Protein AF-A0A2V7G8R6-F1 (afdb_monomer)

pLDDT: mean 90.97, std 8.3, range [46.31, 98.69]

Nearest PDB structures (foldseek):
  6w98-assembly1_A  TM=6.475E-01  e=2.350E-03  Mycobacteroides abscessus subsp. abscessus
  6wby-assembly1_A  TM=6.290E-01  e=3.979E-03  Mycobacteroides abscessus
  6wbx-assembly1_A  TM=6.478E-01  e=8.034E-03  Mycobacteroides abscessus
  5a2a-assembly1_A  TM=3.175E-01  e=7.290E-01  Anoxybacillus ayderensis

Mean predicted aligned error: 8.43 Å

Sequence (365 aa):
VAAVVLALLGLVGTFGAIATAYAHSNPQSAGAAAAAQAGIRWGAVGSALALAALAGAVLAFVQGRLTAPAFSFAIILIVGGDLWRAARGFWQWSRPEQEEYAADPIVAHLKGVPLPYRVLDPGVYRSATLMRHDIPQLLGYHGFELRAFDELMKYANHPQLWRLMAVRFFILPDTVTLPGYHRVLGPVHTSADRPGYLYEADSSPPYARIVPVLAKGTPEEVLGTLIDPRMDFDRLALIDTSERYNPLPVTSLPQPSRSKATVQAWEPGKMSVAVQPAAQAGSYLLVAENWYKDWRATVDGRPGQVLRGDQTLILVPLTEGASHVELVYDPRDYRLGLHITWAALLVLAIGLVAPPLARRWGRSG

Structure (mmCIF, N/CA/C/O backbone):
data_AF-A0A2V7G8R6-F1
#
_entry.id   AF-A0A2V7G8R6-F1
#
loop_
_atom_site.group_PDB
_atom_site.id
_atom_site.type_symbol
_atom_site.label_atom_id
_atom_site.label_alt_id
_atom_site.label_comp_id
_atom_site.label_asym_id
_atom_site.label_entity_id
_atom_site.label_seq_id
_atom_site.pdbx_PDB_ins_code
_atom_site.Cartn_x
_atom_site.Cartn_y
_atom_site.Cartn_z
_atom_site.occupancy
_atom_site.B_iso_or_equiv
_atom_site.auth_seq_id
_atom_site.auth_comp_id
_atom_site.auth_asym_id
_atom_site.auth_atom_id
_atom_site.pdbx_PDB_model_num
ATOM 1 N N . VAL A 1 1 ? 33.986 13.636 -38.951 1.00 77.94 1 VAL A N 1
ATOM 2 C CA . VAL A 1 1 ? 34.921 13.374 -37.827 1.00 77.94 1 VAL A CA 1
ATOM 3 C C . VAL A 1 1 ? 34.298 12.454 -36.783 1.00 77.94 1 VAL A C 1
ATOM 5 O O . VAL A 1 1 ? 34.755 11.327 -36.682 1.00 77.94 1 VAL A O 1
ATOM 8 N N . ALA A 1 2 ? 33.226 12.857 -36.089 1.00 81.31 2 ALA A N 1
ATOM 9 C CA . ALA A 1 2 ? 32.597 12.041 -35.037 1.00 81.31 2 ALA A CA 1
ATOM 10 C C . ALA A 1 2 ? 32.214 10.610 -35.477 1.00 81.31 2 ALA A C 1
ATOM 12 O O . ALA A 1 2 ? 32.512 9.661 -34.764 1.00 81.31 2 ALA A O 1
ATOM 13 N N . ALA A 1 3 ? 31.650 10.436 -36.680 1.00 85.62 3 ALA A N 1
ATOM 14 C CA . ALA A 1 3 ? 31.309 9.112 -37.217 1.00 85.62 3 ALA A CA 1
ATOM 15 C C . ALA A 1 3 ? 32.540 8.206 -37.387 1.00 85.62 3 ALA A C 1
ATOM 17 O O . ALA A 1 3 ? 32.524 7.043 -37.001 1.00 85.62 3 ALA A O 1
ATOM 18 N N . VAL A 1 4 ? 33.635 8.759 -37.915 1.00 84.25 4 VAL A N 1
ATOM 19 C CA . VAL A 1 4 ? 34.893 8.027 -38.128 1.00 84.25 4 VAL A CA 1
ATOM 20 C C . VAL A 1 4 ? 35.506 7.619 -36.791 1.00 84.25 4 VAL A C 1
ATOM 22 O O . VAL A 1 4 ? 35.895 6.470 -36.624 1.00 84.25 4 VAL A O 1
ATOM 25 N N . VAL A 1 5 ? 35.529 8.533 -35.817 1.00 86.81 5 VAL A N 1
ATOM 26 C CA . VAL A 1 5 ? 36.008 8.242 -34.459 1.00 86.81 5 VAL A CA 1
ATOM 27 C C . VAL A 1 5 ? 35.168 7.136 -33.816 1.00 86.81 5 VAL A C 1
ATOM 29 O O . VAL A 1 5 ? 35.727 6.179 -33.290 1.00 86.81 5 VAL A O 1
ATOM 32 N N . LEU A 1 6 ? 33.838 7.212 -33.914 1.00 85.88 6 LEU A N 1
ATOM 33 C CA . LEU A 1 6 ? 32.933 6.207 -33.352 1.00 85.88 6 LEU A CA 1
ATOM 34 C C . LEU A 1 6 ? 33.135 4.821 -33.988 1.00 85.88 6 LEU A C 1
ATOM 36 O O . LEU A 1 6 ? 33.196 3.824 -33.269 1.00 85.88 6 LEU A O 1
ATOM 40 N N . ALA A 1 7 ? 33.295 4.758 -35.314 1.00 85.56 7 ALA A N 1
ATOM 41 C CA . ALA A 1 7 ? 33.586 3.514 -36.024 1.00 85.56 7 ALA A CA 1
ATOM 42 C C . ALA A 1 7 ? 34.932 2.916 -35.594 1.00 85.56 7 ALA A C 1
ATOM 44 O O . ALA A 1 7 ? 35.004 1.722 -35.313 1.00 85.56 7 ALA A O 1
ATOM 45 N N . LEU A 1 8 ? 35.984 3.736 -35.499 1.00 86.44 8 LEU A N 1
ATOM 46 C CA . LEU A 1 8 ? 37.317 3.289 -35.089 1.00 86.44 8 LEU A CA 1
ATOM 47 C C . LEU A 1 8 ? 37.319 2.752 -33.654 1.00 86.44 8 LEU A C 1
ATOM 49 O O . LEU A 1 8 ? 37.818 1.655 -33.419 1.00 86.44 8 LEU A O 1
ATOM 53 N N . LEU A 1 9 ? 36.701 3.469 -32.711 1.00 86.69 9 LEU A N 1
ATOM 54 C CA . LEU A 1 9 ? 36.559 3.012 -31.322 1.00 86.69 9 LEU A CA 1
ATOM 55 C C . LEU A 1 9 ? 35.731 1.720 -31.223 1.00 86.69 9 LEU A C 1
ATOM 57 O O . LEU A 1 9 ? 36.039 0.837 -30.422 1.00 86.69 9 LEU A O 1
ATOM 61 N N . GLY A 1 10 ? 34.703 1.579 -32.064 1.00 85.44 10 GLY A N 1
ATOM 62 C CA . GLY A 1 10 ? 33.924 0.349 -32.189 1.00 85.44 10 GLY A CA 1
ATOM 63 C C . GLY A 1 10 ? 34.752 -0.836 -32.690 1.00 85.44 10 GLY A C 1
ATOM 64 O O . GLY A 1 10 ? 34.731 -1.899 -32.073 1.00 85.44 10 GLY A O 1
ATOM 65 N N . LEU A 1 11 ? 35.510 -0.647 -33.774 1.00 87.12 11 LEU A N 1
ATOM 66 C CA . LEU A 1 11 ? 36.323 -1.688 -34.415 1.00 87.12 11 LEU A CA 1
ATOM 67 C C . LEU A 1 11 ? 37.504 -2.138 -33.549 1.00 87.12 11 LEU A C 1
ATOM 69 O O . LEU A 1 11 ? 37.773 -3.333 -33.460 1.00 87.12 11 LEU A O 1
ATOM 73 N N . VAL A 1 12 ? 38.166 -1.198 -32.870 1.00 88.94 12 VAL A N 1
ATOM 74 C CA . VAL A 1 12 ? 39.254 -1.485 -31.916 1.00 88.94 12 VAL A CA 1
ATOM 75 C C . VAL A 1 12 ? 38.714 -2.125 -30.626 1.00 88.94 12 VAL A C 1
ATOM 77 O O . VAL A 1 12 ? 39.468 -2.677 -29.830 1.00 88.94 12 VAL A O 1
ATOM 80 N N . GLY A 1 13 ? 37.391 -2.128 -30.434 1.00 86.75 13 GLY A N 1
ATOM 81 C CA . GLY A 1 13 ? 36.735 -2.816 -29.327 1.00 86.75 13 GLY A CA 1
ATOM 82 C C . GLY A 1 13 ? 36.718 -2.017 -28.028 1.00 86.75 13 GLY A C 1
ATOM 83 O O . GLY A 1 13 ? 36.451 -2.596 -26.979 1.00 86.75 13 GLY A O 1
ATOM 84 N N . THR A 1 14 ? 36.941 -0.700 -28.077 1.00 91.38 14 THR A N 1
ATOM 85 C CA . THR A 1 14 ? 36.955 0.179 -26.897 1.00 91.38 14 THR A CA 1
ATOM 86 C C . THR A 1 14 ? 35.669 0.051 -26.079 1.00 91.38 14 THR A C 1
ATOM 88 O O . THR A 1 14 ? 35.720 -0.118 -24.865 1.00 91.38 14 THR A O 1
ATOM 91 N N . PHE A 1 15 ? 34.504 0.045 -26.732 1.00 88.44 15 PHE A N 1
ATOM 92 C CA . PHE A 1 15 ? 33.219 -0.119 -26.040 1.00 88.44 15 PHE A CA 1
ATOM 93 C C . PHE A 1 15 ? 33.032 -1.523 -25.452 1.00 88.44 15 PHE A C 1
ATOM 95 O O . PHE A 1 15 ? 32.449 -1.676 -24.381 1.00 88.44 15 PHE A O 1
ATOM 102 N N . GLY A 1 16 ? 33.572 -2.546 -26.118 1.00 88.12 16 GLY A N 1
ATOM 103 C CA . GLY A 1 16 ? 33.597 -3.911 -25.599 1.00 88.12 16 GLY A CA 1
ATOM 104 C C . GLY A 1 16 ? 34.462 -4.029 -24.344 1.00 88.12 16 GLY A C 1
ATOM 105 O O . GLY A 1 16 ? 34.041 -4.672 -23.384 1.00 88.12 16 GLY A O 1
ATOM 106 N N . ALA A 1 17 ? 35.610 -3.342 -24.326 1.00 89.00 17 ALA A N 1
ATOM 107 C CA . ALA A 1 17 ? 36.511 -3.262 -23.180 1.00 89.00 17 ALA A CA 1
ATOM 108 C C . ALA A 1 17 ? 35.850 -2.569 -21.975 1.00 89.00 17 ALA A C 1
ATOM 110 O O . ALA A 1 17 ? 35.955 -3.054 -20.848 1.00 89.00 17 ALA A O 1
ATOM 111 N N . ILE A 1 18 ? 35.102 -1.485 -22.212 1.00 89.62 18 ILE A N 1
ATOM 112 C CA . ILE A 1 18 ? 34.306 -0.809 -21.174 1.00 89.62 18 ILE A CA 1
ATOM 113 C C . ILE A 1 18 ? 33.251 -1.764 -20.597 1.00 89.62 18 ILE A C 1
ATOM 115 O O . ILE A 1 18 ? 33.145 -1.890 -19.378 1.00 89.62 18 ILE A O 1
ATOM 119 N N . ALA A 1 19 ? 32.514 -2.486 -21.450 1.00 86.62 19 ALA A N 1
ATOM 120 C CA . ALA A 1 19 ? 31.519 -3.459 -21.000 1.00 86.62 19 ALA A CA 1
ATOM 121 C C . ALA A 1 19 ? 32.148 -4.596 -20.175 1.00 86.62 19 ALA A C 1
ATOM 123 O O . ALA A 1 19 ? 31.606 -4.980 -19.140 1.00 86.62 19 ALA A O 1
ATOM 124 N N . THR A 1 20 ? 33.319 -5.101 -20.578 1.00 88.19 20 THR A N 1
ATOM 125 C CA . THR A 1 20 ? 34.048 -6.101 -19.785 1.00 88.19 20 THR A CA 1
ATOM 126 C C . THR A 1 20 ? 34.553 -5.537 -18.465 1.00 88.19 20 THR A C 1
ATOM 128 O O . THR A 1 20 ? 34.448 -6.219 -17.453 1.00 88.19 20 THR A O 1
ATOM 131 N N . ALA A 1 21 ? 35.062 -4.303 -18.433 1.00 88.75 21 ALA A N 1
ATOM 132 C CA . ALA A 1 21 ? 35.517 -3.667 -17.199 1.00 88.75 21 ALA A CA 1
ATOM 133 C C . ALA A 1 21 ? 34.357 -3.478 -16.207 1.00 88.75 21 ALA A C 1
ATOM 135 O O . ALA A 1 21 ? 34.505 -3.771 -15.025 1.00 88.75 21 ALA A O 1
ATOM 136 N N . TYR A 1 22 ? 33.177 -3.088 -16.697 1.00 86.88 22 TYR A N 1
ATOM 137 C CA . TYR A 1 22 ? 31.955 -3.037 -15.891 1.00 86.88 22 TYR A CA 1
ATOM 138 C C . TYR A 1 22 ? 31.522 -4.422 -15.383 1.00 86.88 22 TYR A C 1
ATOM 140 O O . TYR A 1 22 ? 31.081 -4.572 -14.245 1.00 86.88 22 TYR A O 1
ATOM 148 N N . ALA A 1 23 ? 31.669 -5.463 -16.202 1.00 87.62 23 ALA A N 1
ATOM 149 C CA . ALA A 1 23 ? 31.338 -6.821 -15.788 1.00 87.62 23 ALA A CA 1
ATOM 150 C C . ALA A 1 23 ? 32.304 -7.387 -14.732 1.00 87.62 23 ALA A C 1
ATOM 152 O O . ALA A 1 23 ? 31.897 -8.217 -13.926 1.00 87.62 23 ALA A O 1
ATOM 153 N N . HIS A 1 24 ? 33.552 -6.908 -14.667 1.00 85.50 24 HIS A N 1
ATOM 154 C CA . HIS A 1 24 ? 34.469 -7.279 -13.581 1.00 85.50 24 HIS A CA 1
ATOM 155 C C . HIS A 1 24 ? 33.978 -6.784 -12.215 1.00 85.50 24 HIS A C 1
ATOM 157 O O . HIS A 1 24 ? 34.184 -7.469 -11.218 1.00 85.50 24 HIS A O 1
ATOM 163 N N . SER A 1 25 ? 33.296 -5.636 -12.157 1.00 85.81 25 SER A N 1
ATOM 164 C CA . SER A 1 25 ? 32.662 -5.156 -10.924 1.00 85.81 25 SER A CA 1
ATOM 165 C C . SER A 1 25 ? 31.273 -5.759 -10.671 1.00 85.81 25 SER A C 1
ATOM 167 O O . SER A 1 25 ? 30.710 -5.539 -9.603 1.00 85.81 25 SER A O 1
ATOM 169 N N . ASN A 1 26 ? 30.729 -6.544 -11.613 1.00 82.88 26 ASN A N 1
ATOM 170 C CA . ASN A 1 26 ? 29.399 -7.158 -11.543 1.00 82.88 26 ASN A CA 1
ATOM 171 C C . ASN A 1 26 ? 29.447 -8.609 -12.060 1.00 82.88 26 ASN A C 1
ATOM 173 O O . ASN A 1 26 ? 29.100 -8.854 -13.219 1.00 82.88 26 ASN A O 1
ATOM 177 N N . PRO A 1 27 ? 29.844 -9.593 -11.227 1.00 78.06 27 PRO A N 1
ATOM 178 C CA . PRO A 1 27 ? 30.119 -10.965 -11.672 1.00 78.06 27 PRO A CA 1
ATOM 179 C C . PRO A 1 27 ? 28.956 -11.646 -12.413 1.00 78.06 27 PRO A C 1
ATOM 181 O O . PRO A 1 27 ? 29.183 -12.432 -13.331 1.00 78.06 27 PRO A O 1
ATOM 184 N N . GLN A 1 28 ? 27.709 -11.297 -12.074 1.00 79.25 28 GLN A N 1
ATOM 185 C CA . GLN A 1 28 ? 26.497 -11.793 -12.745 1.00 79.25 28 GLN A CA 1
ATOM 186 C C . GLN A 1 28 ? 26.399 -11.356 -14.222 1.00 79.25 28 GLN A C 1
ATOM 188 O O . GLN A 1 28 ? 25.741 -12.013 -15.025 1.00 79.25 28 GLN A O 1
ATOM 193 N N . SER A 1 29 ? 27.096 -10.284 -14.604 1.00 80.56 29 SER A N 1
ATOM 194 C CA . SER A 1 29 ? 27.082 -9.696 -15.947 1.00 80.56 29 SER A CA 1
ATOM 195 C C . SER A 1 29 ? 28.227 -10.186 -16.841 1.00 80.56 29 SER A C 1
ATOM 197 O O . SER A 1 29 ? 28.260 -9.840 -18.022 1.00 80.56 29 SER A O 1
ATOM 199 N N . ALA A 1 30 ? 29.165 -10.990 -16.325 1.00 80.06 30 ALA A N 1
ATOM 200 C CA . ALA A 1 30 ? 30.345 -11.445 -17.070 1.00 80.06 30 ALA A CA 1
ATOM 201 C C . ALA A 1 30 ? 29.985 -12.269 -18.317 1.00 80.06 30 ALA A C 1
ATOM 203 O O . ALA A 1 30 ? 30.484 -11.989 -19.410 1.00 80.06 30 ALA A O 1
ATOM 204 N N . GLY A 1 31 ? 29.060 -13.226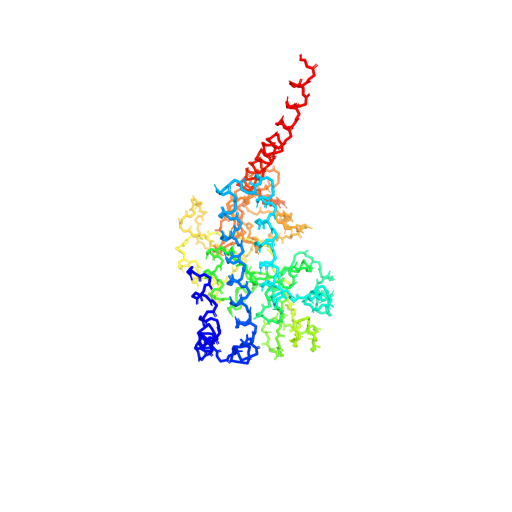 -18.179 1.00 81.44 31 GLY A N 1
ATOM 205 C CA . GLY A 1 31 ? 28.575 -14.034 -19.304 1.00 81.44 31 GLY A CA 1
ATOM 206 C C . GLY A 1 31 ? 27.851 -13.197 -20.364 1.00 81.44 31 GLY A C 1
ATOM 207 O O . GLY A 1 31 ? 28.099 -13.352 -21.560 1.00 81.44 31 GLY A O 1
ATOM 208 N N . ALA A 1 32 ? 27.024 -12.242 -19.929 1.00 83.19 32 ALA A N 1
ATOM 209 C CA . ALA A 1 32 ? 26.307 -11.335 -20.823 1.00 83.19 32 ALA A CA 1
ATOM 210 C C . ALA A 1 32 ? 27.256 -10.378 -21.567 1.00 83.19 32 ALA A C 1
ATOM 212 O O . ALA A 1 32 ? 27.119 -10.184 -22.774 1.00 83.19 32 ALA A O 1
ATOM 213 N N . ALA A 1 33 ? 28.259 -9.819 -20.881 1.00 84.19 33 ALA A N 1
ATOM 214 C CA . ALA A 1 33 ? 29.236 -8.910 -21.480 1.00 84.19 33 ALA A CA 1
ATOM 215 C C . ALA A 1 33 ? 30.126 -9.602 -22.523 1.00 84.19 33 ALA A C 1
ATOM 217 O O . ALA A 1 33 ? 30.481 -8.983 -23.530 1.00 84.19 33 ALA A O 1
ATOM 218 N N . ALA A 1 34 ? 30.461 -10.878 -22.308 1.00 83.75 34 ALA A N 1
ATOM 219 C CA . ALA A 1 34 ? 31.171 -11.697 -23.286 1.00 83.75 34 ALA A CA 1
ATOM 220 C C . ALA A 1 34 ? 30.297 -11.983 -24.520 1.00 83.75 34 ALA A C 1
ATOM 222 O O . ALA A 1 34 ? 30.730 -11.745 -25.650 1.00 83.75 34 ALA A O 1
ATOM 223 N N . ALA A 1 35 ? 29.046 -12.407 -24.315 1.00 85.38 35 ALA A N 1
ATOM 224 C CA . ALA A 1 35 ? 28.100 -12.673 -25.401 1.00 85.38 35 ALA A CA 1
ATOM 225 C C . ALA A 1 35 ? 27.765 -11.413 -26.227 1.00 85.38 35 ALA A C 1
ATOM 227 O O . ALA A 1 35 ? 27.564 -11.490 -27.440 1.00 85.38 35 ALA A O 1
ATOM 228 N N . ALA A 1 36 ? 27.762 -10.235 -25.598 1.00 86.56 36 ALA A N 1
ATOM 229 C CA . ALA A 1 36 ? 27.425 -8.969 -26.242 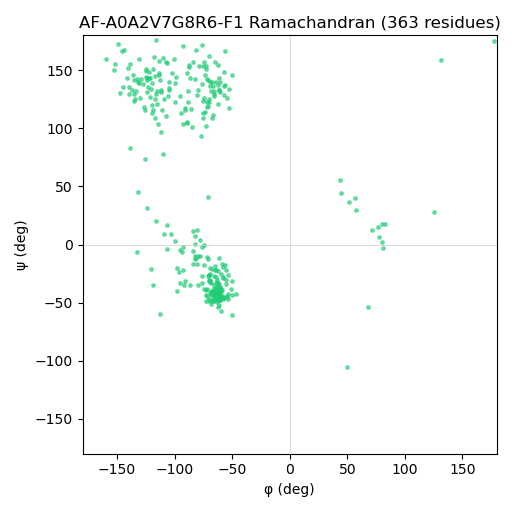1.00 86.56 36 ALA A CA 1
ATOM 230 C C . ALA A 1 36 ? 28.561 -8.349 -27.080 1.00 86.56 36 ALA A C 1
ATOM 232 O O . ALA A 1 36 ? 28.302 -7.395 -27.813 1.00 86.56 36 ALA A O 1
ATOM 233 N N . GLN A 1 37 ? 29.802 -8.857 -27.026 1.00 87.38 37 GLN A N 1
ATOM 234 C CA . GLN A 1 37 ? 30.967 -8.217 -27.667 1.00 87.38 37 GLN A CA 1
ATOM 235 C C . GLN A 1 37 ? 30.766 -7.927 -29.159 1.00 87.38 37 GLN A C 1
ATOM 237 O O . GLN A 1 37 ? 31.033 -6.818 -29.625 1.00 87.38 37 GLN A O 1
ATOM 242 N N . ALA A 1 38 ? 30.266 -8.906 -29.917 1.00 86.88 38 ALA A N 1
ATOM 243 C CA . ALA A 1 38 ? 29.989 -8.724 -31.340 1.00 86.88 38 ALA A CA 1
ATOM 244 C C . ALA A 1 38 ? 28.873 -7.691 -31.570 1.00 86.88 38 ALA A C 1
ATOM 246 O O . ALA A 1 38 ? 28.996 -6.832 -32.445 1.00 86.88 38 ALA A O 1
ATOM 247 N N . GLY A 1 39 ? 27.820 -7.737 -30.747 1.00 86.81 39 GLY A N 1
ATOM 248 C CA . GLY A 1 39 ? 26.710 -6.786 -30.787 1.00 86.81 39 GLY A CA 1
ATOM 249 C C . GLY A 1 39 ? 27.152 -5.352 -30.500 1.00 86.81 39 GLY A C 1
ATOM 250 O O . GLY A 1 39 ? 26.751 -4.443 -31.215 1.00 86.81 39 GLY A O 1
ATOM 251 N N . ILE A 1 40 ? 28.041 -5.146 -29.526 1.00 87.44 40 ILE A N 1
ATOM 252 C CA . ILE A 1 40 ? 28.596 -3.830 -29.179 1.00 87.44 40 ILE A CA 1
ATOM 253 C C . ILE A 1 40 ? 29.442 -3.271 -30.332 1.00 87.44 40 ILE A C 1
ATOM 255 O O . ILE A 1 40 ? 29.275 -2.113 -30.720 1.00 87.44 40 ILE A O 1
ATOM 259 N N . ARG A 1 41 ? 30.323 -4.093 -30.920 1.00 88.75 41 ARG A N 1
ATOM 260 C CA . ARG A 1 41 ? 31.202 -3.681 -32.031 1.00 88.75 41 ARG A CA 1
ATOM 261 C C . ARG A 1 41 ? 30.402 -3.274 -33.267 1.00 88.75 41 ARG A C 1
ATOM 263 O O . ARG A 1 41 ? 30.554 -2.160 -33.766 1.00 88.75 41 ARG A O 1
ATOM 270 N N . TRP A 1 42 ? 29.505 -4.144 -33.733 1.00 86.81 42 TRP A N 1
ATOM 271 C CA . TRP A 1 42 ? 28.646 -3.845 -34.885 1.00 86.81 42 TRP A CA 1
ATOM 272 C C . TRP A 1 42 ? 27.582 -2.788 -34.562 1.00 86.81 42 TRP A C 1
ATOM 274 O O . TRP A 1 42 ? 27.175 -2.023 -35.437 1.00 86.81 42 TRP A O 1
ATOM 284 N N . GLY A 1 43 ? 27.195 -2.685 -33.290 1.00 88.12 43 GLY A N 1
ATOM 285 C CA . GLY A 1 43 ? 26.434 -1.591 -32.696 1.00 88.12 43 GLY A CA 1
ATOM 286 C C . GLY A 1 43 ? 27.040 -0.234 -33.037 1.00 88.12 43 GLY A C 1
ATOM 287 O O . GLY A 1 43 ? 26.405 0.559 -33.736 1.00 88.12 43 GLY A O 1
ATOM 288 N N . ALA A 1 44 ? 28.290 -0.029 -32.617 1.00 89.25 44 ALA A N 1
ATOM 289 C CA . ALA A 1 44 ? 29.048 1.202 -32.822 1.00 89.25 44 ALA A CA 1
ATOM 290 C C . ALA A 1 44 ? 29.294 1.522 -34.305 1.00 89.25 44 ALA A C 1
ATOM 292 O O . ALA A 1 44 ? 29.141 2.671 -34.716 1.00 89.25 44 ALA A O 1
ATOM 293 N N . VAL A 1 45 ? 29.610 0.513 -35.127 1.00 89.50 45 VAL A N 1
ATOM 294 C CA . VAL A 1 45 ? 29.770 0.696 -36.583 1.00 89.50 45 VAL A CA 1
ATOM 295 C C . VAL A 1 45 ? 28.458 1.146 -37.229 1.00 89.50 45 VAL A C 1
ATOM 297 O O . VAL A 1 45 ? 28.453 2.093 -38.013 1.00 89.50 45 VAL A O 1
ATOM 300 N N . GLY A 1 46 ? 27.329 0.525 -36.879 1.00 89.88 46 GLY A N 1
ATOM 301 C CA . GLY A 1 46 ? 26.027 0.936 -37.405 1.00 89.88 46 GLY A CA 1
ATOM 302 C C . GLY A 1 46 ? 25.646 2.364 -37.001 1.00 89.88 46 GLY A C 1
ATOM 303 O O . GLY A 1 46 ? 25.201 3.130 -37.852 1.00 89.88 46 GLY A O 1
ATOM 304 N N . SER A 1 47 ? 25.910 2.766 -35.754 1.00 90.25 47 SER A N 1
ATOM 305 C CA . SER A 1 47 ? 25.644 4.139 -35.297 1.00 90.25 47 SER A CA 1
ATOM 306 C C . SER A 1 47 ? 26.584 5.153 -35.952 1.00 90.25 47 SER A C 1
ATOM 308 O O . SER A 1 47 ? 26.179 6.273 -36.255 1.00 90.25 47 SER A O 1
ATOM 310 N N . ALA A 1 48 ? 27.826 4.763 -36.253 1.00 92.25 48 ALA A N 1
ATOM 311 C CA . ALA A 1 48 ? 28.742 5.586 -37.036 1.00 92.25 48 ALA A CA 1
ATOM 312 C C . ALA A 1 48 ? 28.233 5.815 -38.467 1.00 92.25 48 ALA A C 1
ATOM 314 O O . ALA A 1 48 ? 28.278 6.944 -38.958 1.00 92.25 48 ALA A O 1
ATOM 315 N N . LEU A 1 49 ? 27.706 4.774 -39.119 1.00 93.62 49 LEU A N 1
ATOM 316 C CA . LEU A 1 49 ? 27.088 4.891 -40.442 1.00 93.62 49 LEU A CA 1
ATOM 317 C C . LEU A 1 49 ? 25.837 5.776 -40.405 1.00 93.62 49 LEU A C 1
ATOM 319 O O . LEU A 1 49 ? 25.691 6.644 -41.264 1.00 93.62 49 LEU A O 1
ATOM 323 N N . ALA A 1 50 ? 24.979 5.623 -39.393 1.00 93.88 50 ALA A N 1
ATOM 324 C CA . ALA A 1 50 ? 23.805 6.475 -39.210 1.00 93.88 50 ALA A CA 1
ATOM 325 C C . ALA A 1 50 ? 24.194 7.949 -39.009 1.00 93.88 50 ALA A C 1
ATOM 327 O O . ALA A 1 50 ? 23.622 8.837 -39.640 1.00 93.88 50 ALA A O 1
ATOM 328 N N . LEU A 1 51 ? 25.226 8.219 -38.204 1.00 94.12 51 LEU A N 1
ATOM 329 C CA . LEU A 1 51 ? 25.733 9.573 -37.982 1.00 94.12 51 LEU A CA 1
ATOM 330 C C . LEU A 1 51 ? 26.335 10.181 -39.259 1.00 94.12 51 LEU A C 1
ATOM 332 O O . LEU A 1 51 ? 26.136 11.364 -39.537 1.00 94.12 51 LEU A O 1
ATOM 336 N N . ALA A 1 52 ? 27.051 9.381 -40.056 1.00 94.62 52 ALA A N 1
ATOM 337 C CA . ALA A 1 52 ? 27.570 9.810 -41.352 1.00 94.62 52 ALA A CA 1
ATOM 338 C C . ALA A 1 52 ? 26.438 10.112 -42.348 1.00 94.62 52 ALA A C 1
ATOM 340 O O . ALA A 1 52 ? 26.473 11.145 -43.018 1.00 94.62 52 ALA A O 1
ATOM 341 N N . ALA A 1 53 ? 25.413 9.258 -42.404 1.00 95.12 53 ALA A N 1
ATOM 342 C CA . ALA A 1 53 ? 24.234 9.460 -43.240 1.00 95.12 53 ALA A CA 1
ATOM 343 C C . ALA A 1 53 ? 23.459 10.723 -42.835 1.00 95.12 53 ALA A C 1
ATOM 345 O O . ALA A 1 53 ? 23.078 11.511 -43.699 1.00 95.12 53 ALA A O 1
ATOM 346 N N . LEU A 1 54 ? 23.290 10.966 -41.530 1.00 95.56 54 LEU A N 1
ATOM 347 C CA . LEU A 1 54 ? 22.642 12.169 -41.011 1.00 95.56 54 LEU A CA 1
ATOM 348 C C . LEU A 1 54 ? 23.427 13.431 -41.384 1.00 95.56 54 LEU A C 1
ATOM 350 O O . LEU A 1 54 ? 22.844 14.392 -41.881 1.00 95.56 54 LEU A O 1
ATOM 354 N N . ALA A 1 55 ? 24.751 13.420 -41.204 1.00 94.31 55 ALA A N 1
ATOM 355 C CA . ALA A 1 55 ? 25.605 14.528 -41.621 1.00 94.31 55 ALA A CA 1
ATOM 356 C C . ALA A 1 55 ? 25.497 14.785 -43.134 1.00 94.31 55 ALA A C 1
ATOM 358 O O . ALA A 1 55 ? 25.394 15.936 -43.556 1.00 94.31 55 ALA A O 1
ATOM 359 N N . GLY A 1 56 ? 25.451 13.725 -43.947 1.00 95.56 56 GLY A N 1
ATOM 360 C CA . GLY A 1 56 ? 25.218 13.818 -45.388 1.00 95.56 56 GLY A CA 1
ATOM 361 C C . GLY A 1 56 ? 23.861 14.439 -45.736 1.00 95.56 56 GLY A C 1
ATOM 362 O O . GLY A 1 56 ? 23.802 15.336 -46.575 1.00 95.56 56 GLY A O 1
ATOM 363 N N . ALA A 1 57 ? 22.786 14.025 -45.059 1.00 94.38 57 ALA A N 1
ATOM 364 C CA . ALA A 1 57 ? 21.447 14.585 -45.248 1.00 94.38 57 ALA A CA 1
ATOM 365 C C . ALA A 1 57 ? 21.385 16.073 -44.864 1.00 94.38 57 ALA A C 1
ATOM 367 O O . ALA A 1 57 ? 20.815 16.875 -45.602 1.00 94.38 57 ALA A O 1
ATOM 368 N N . VAL A 1 58 ? 22.020 16.460 -43.752 1.00 95.50 58 VAL A N 1
ATOM 369 C CA . VAL A 1 58 ? 22.121 17.863 -43.314 1.00 95.50 58 VAL A CA 1
ATOM 370 C C . VAL A 1 58 ? 22.887 18.695 -44.339 1.00 95.50 58 VAL A C 1
ATOM 372 O O . VAL A 1 58 ? 22.408 19.750 -44.746 1.00 95.50 58 VAL A O 1
ATOM 375 N N . LEU A 1 59 ? 24.042 18.215 -44.809 1.00 96.00 59 LEU A N 1
ATOM 376 C CA . LEU A 1 59 ? 24.830 18.913 -45.827 1.00 96.00 59 LEU A CA 1
ATOM 377 C C . LEU A 1 59 ? 24.052 19.069 -47.135 1.00 96.00 59 LEU A C 1
ATOM 379 O O . LEU A 1 59 ? 24.037 20.155 -47.705 1.00 96.00 59 LEU A O 1
ATOM 383 N N . ALA A 1 60 ? 23.367 18.018 -47.590 1.00 95.31 60 ALA A N 1
ATOM 384 C CA . ALA A 1 60 ? 22.548 18.075 -48.793 1.00 95.31 60 ALA A CA 1
ATOM 385 C C . ALA A 1 60 ? 21.375 19.061 -48.649 1.00 95.31 60 ALA A C 1
ATOM 387 O O . ALA A 1 60 ? 21.067 19.777 -49.599 1.00 95.31 60 ALA A O 1
ATOM 388 N N . PHE A 1 61 ? 20.755 19.153 -47.471 1.00 95.56 61 PHE A N 1
ATOM 389 C CA . PHE A 1 61 ? 19.707 20.135 -47.194 1.00 95.56 61 PHE A CA 1
ATOM 390 C C . PHE A 1 61 ? 20.242 21.574 -47.180 1.00 95.56 61 PHE A C 1
ATOM 392 O O . PHE A 1 61 ? 19.704 22.429 -47.880 1.00 95.56 61 PHE A O 1
ATOM 399 N N . VAL A 1 62 ? 21.343 21.835 -46.467 1.00 95.06 62 VAL A N 1
ATOM 400 C CA . VAL A 1 62 ? 21.983 23.165 -46.406 1.00 95.06 62 VAL A CA 1
ATOM 401 C C . VAL A 1 62 ? 22.481 23.618 -47.784 1.00 95.06 62 VAL A C 1
ATOM 403 O O . VAL A 1 62 ? 22.403 24.797 -48.111 1.00 95.06 62 VAL A O 1
ATOM 406 N N . GLN A 1 63 ? 22.941 22.687 -48.623 1.00 95.75 63 GLN A N 1
ATOM 407 C CA . GLN A 1 63 ? 23.345 22.952 -50.010 1.00 95.75 63 GLN A CA 1
ATOM 408 C C . GLN A 1 63 ? 22.160 23.085 -50.986 1.00 95.75 63 GLN A C 1
ATOM 410 O O . GLN A 1 63 ? 22.379 23.195 -52.191 1.00 95.75 63 GLN A O 1
ATOM 415 N N . GLY A 1 64 ? 20.912 23.026 -50.507 1.00 93.75 64 GLY A N 1
ATOM 416 C CA . GLY A 1 64 ? 19.710 23.143 -51.340 1.00 93.75 64 GLY A CA 1
ATOM 417 C C . GLY A 1 64 ? 19.425 21.932 -52.237 1.00 93.75 64 GLY A C 1
ATOM 418 O O . GLY A 1 64 ? 18.590 22.018 -53.132 1.00 93.75 64 GLY A O 1
ATOM 419 N N . ARG A 1 65 ? 20.100 20.795 -52.018 1.00 94.88 65 ARG A N 1
ATOM 420 C CA . ARG A 1 65 ? 19.918 19.545 -52.782 1.00 94.88 65 ARG A CA 1
ATOM 421 C C . ARG A 1 65 ? 18.755 18.687 -52.277 1.00 94.88 65 ARG A C 1
ATOM 423 O O . ARG A 1 65 ? 18.319 17.788 -52.989 1.00 94.88 65 ARG A O 1
ATOM 430 N N . LEU A 1 66 ? 18.259 18.942 -51.064 1.00 93.81 66 LEU A N 1
ATOM 431 C CA . LEU A 1 66 ? 17.067 18.301 -50.501 1.00 93.81 66 LEU A CA 1
ATOM 432 C C . LEU A 1 66 ? 15.996 19.344 -50.189 1.00 93.81 66 LEU A C 1
ATOM 434 O O . LEU A 1 66 ? 16.285 20.400 -49.633 1.00 93.81 66 LEU A O 1
ATOM 438 N N . THR A 1 67 ? 14.741 19.018 -50.493 1.00 93.81 67 THR A N 1
ATOM 439 C CA . THR A 1 67 ? 13.591 19.798 -50.025 1.00 93.81 67 THR A CA 1
ATOM 440 C C . THR A 1 67 ? 13.349 19.537 -48.537 1.00 93.81 67 THR A C 1
ATOM 442 O O . THR A 1 67 ? 13.724 18.485 -48.017 1.00 93.81 67 THR A O 1
ATOM 445 N N . ALA A 1 68 ? 12.685 20.464 -47.838 1.00 89.00 68 ALA A N 1
ATOM 446 C CA . ALA A 1 68 ? 12.366 20.286 -46.418 1.00 89.00 68 ALA A CA 1
ATOM 447 C C . ALA A 1 68 ? 11.596 18.978 -46.121 1.00 89.00 68 ALA A C 1
ATOM 449 O O . ALA A 1 68 ? 12.014 18.263 -45.213 1.00 89.00 68 ALA A O 1
ATOM 450 N N . PRO A 1 69 ? 10.569 18.572 -46.902 1.00 92.75 69 PRO A N 1
ATOM 451 C CA . PRO A 1 69 ? 9.909 17.282 -46.689 1.00 92.75 69 PRO A CA 1
ATOM 452 C C . PRO A 1 69 ? 10.845 16.081 -46.877 1.00 92.75 69 PRO A C 1
ATOM 454 O O . PRO A 1 69 ? 10.808 15.145 -46.081 1.00 92.75 69 PRO A O 1
ATOM 457 N N . ALA A 1 70 ? 11.710 16.109 -47.898 1.00 91.81 70 ALA A N 1
ATOM 458 C CA . ALA A 1 70 ? 12.661 15.029 -48.158 1.00 91.81 70 ALA A CA 1
ATOM 459 C C . ALA A 1 70 ? 13.713 14.915 -47.046 1.00 91.81 70 ALA A C 1
ATOM 461 O O . ALA A 1 70 ? 14.047 13.812 -46.618 1.00 91.81 70 ALA A O 1
ATOM 462 N N . PHE A 1 71 ? 14.193 16.049 -46.534 1.00 92.50 71 PHE A N 1
ATOM 463 C CA . PHE A 1 71 ? 15.106 16.096 -45.397 1.00 92.50 71 PHE A CA 1
ATOM 464 C C . PHE A 1 71 ? 14.457 15.562 -44.113 1.00 92.50 71 PHE A C 1
ATOM 466 O O . PHE A 1 71 ? 15.045 14.718 -43.439 1.00 92.50 71 PHE A O 1
ATOM 473 N N . SER A 1 72 ? 13.224 15.981 -43.806 1.00 91.50 72 SER A N 1
ATOM 474 C CA . SER A 1 72 ? 12.475 15.458 -42.657 1.00 91.50 72 SER A CA 1
ATOM 475 C C . SER A 1 72 ? 12.285 13.944 -42.744 1.00 91.50 72 SER A C 1
ATOM 477 O O . SER A 1 72 ? 12.518 13.240 -41.764 1.00 91.50 72 SER A O 1
ATOM 479 N N . PHE A 1 73 ? 11.921 13.426 -43.919 1.00 95.38 73 PHE A N 1
ATOM 480 C CA . PHE A 1 73 ? 11.758 11.988 -44.122 1.00 95.38 73 PHE A CA 1
ATOM 481 C C . PHE A 1 73 ? 13.086 11.227 -43.999 1.00 95.38 73 PHE A C 1
ATOM 483 O O . PHE A 1 73 ? 13.138 10.181 -43.355 1.00 95.38 73 PHE A O 1
ATOM 490 N N . ALA A 1 74 ? 14.179 11.777 -44.537 1.00 94.44 74 ALA A N 1
ATOM 491 C CA . ALA A 1 74 ? 15.513 11.198 -44.398 1.00 94.44 74 ALA A CA 1
ATOM 492 C C . ALA A 1 74 ? 15.944 11.100 -42.927 1.00 94.44 74 ALA A C 1
ATOM 494 O O . ALA A 1 74 ? 16.440 10.056 -42.511 1.00 94.44 74 ALA A O 1
ATOM 495 N N . ILE A 1 75 ? 15.706 12.140 -42.118 1.00 96.00 75 ILE A N 1
ATOM 496 C CA . ILE A 1 75 ? 15.989 12.096 -40.676 1.00 96.00 75 ILE A CA 1
ATOM 497 C C . ILE A 1 75 ? 15.173 10.998 -39.997 1.00 96.00 75 ILE A C 1
ATOM 499 O O . ILE A 1 75 ? 15.744 10.212 -39.244 1.00 96.00 75 ILE A O 1
ATOM 503 N N . ILE A 1 76 ? 13.865 10.917 -40.269 1.00 96.25 76 ILE A N 1
ATOM 504 C CA . ILE A 1 76 ? 12.991 9.894 -39.677 1.00 96.25 76 ILE A CA 1
ATOM 505 C C . ILE A 1 76 ? 13.515 8.491 -39.994 1.00 96.25 76 ILE A C 1
ATOM 507 O O . ILE A 1 76 ? 13.611 7.664 -39.091 1.00 96.25 76 ILE A O 1
ATOM 511 N N . LEU A 1 77 ? 13.900 8.226 -41.245 1.00 96.75 77 LEU A N 1
ATOM 512 C CA . LEU A 1 77 ? 14.422 6.918 -41.643 1.00 96.75 77 LEU A CA 1
ATOM 513 C C . LEU A 1 77 ? 15.791 6.609 -41.030 1.00 96.75 77 LEU A C 1
ATOM 515 O O . LEU A 1 77 ? 16.004 5.493 -40.565 1.00 96.75 77 LEU A O 1
ATOM 519 N N . ILE A 1 78 ? 16.716 7.572 -41.017 1.00 96.00 78 ILE A N 1
ATOM 520 C CA . ILE A 1 78 ? 18.075 7.365 -40.498 1.00 96.00 78 ILE A CA 1
ATOM 521 C C . ILE A 1 78 ? 18.040 7.170 -38.981 1.00 96.00 78 ILE A C 1
ATOM 523 O O . ILE A 1 78 ? 18.580 6.189 -38.473 1.00 96.00 78 ILE A O 1
ATOM 527 N N . VAL A 1 79 ? 17.382 8.080 -38.259 1.00 93.69 79 VAL A N 1
ATOM 528 C CA . VAL A 1 79 ? 17.292 8.029 -36.795 1.00 93.69 79 VAL A CA 1
ATOM 529 C C . VAL A 1 79 ? 16.398 6.874 -36.362 1.00 93.69 79 VAL A C 1
ATOM 531 O O . VAL A 1 79 ? 16.792 6.089 -35.508 1.00 93.69 79 VAL A O 1
ATOM 534 N N . GLY A 1 80 ? 15.224 6.715 -36.977 1.00 93.88 80 GLY A N 1
ATOM 535 C CA . GLY A 1 80 ? 14.314 5.612 -36.673 1.00 93.88 80 GLY A CA 1
ATOM 536 C C . GLY A 1 80 ? 14.931 4.247 -36.974 1.00 93.88 80 GLY A C 1
ATOM 537 O O . GLY A 1 80 ? 14.806 3.331 -36.167 1.00 93.88 80 GLY A O 1
ATOM 538 N N . GLY A 1 81 ? 15.653 4.119 -38.090 1.00 93.12 81 GLY A N 1
ATOM 539 C CA . GLY A 1 81 ? 16.367 2.898 -38.459 1.00 93.12 81 GLY A CA 1
ATOM 540 C C . GLY A 1 81 ? 17.516 2.565 -37.506 1.00 93.12 81 GLY A C 1
ATOM 541 O O . GLY A 1 81 ? 17.646 1.409 -37.099 1.00 93.12 81 GLY A O 1
ATOM 542 N N . ASP A 1 82 ? 18.321 3.556 -37.106 1.00 91.75 82 ASP A N 1
ATOM 543 C CA . ASP A 1 82 ? 19.383 3.347 -36.116 1.00 91.75 82 ASP A CA 1
ATOM 544 C C . ASP A 1 82 ? 18.814 2.957 -34.752 1.00 91.75 82 ASP A C 1
ATOM 546 O O . ASP A 1 82 ? 19.256 1.965 -34.174 1.00 91.75 82 ASP A O 1
ATOM 550 N N . LEU A 1 83 ? 17.782 3.667 -34.281 1.00 90.69 83 LEU A N 1
ATOM 551 C CA . LEU A 1 83 ? 17.104 3.354 -33.024 1.00 90.69 83 LEU A CA 1
ATOM 552 C C . LEU A 1 83 ? 16.467 1.964 -33.058 1.00 90.69 83 LEU A C 1
ATOM 554 O O . LEU A 1 83 ? 16.633 1.205 -32.110 1.00 90.69 83 LEU A O 1
ATOM 558 N N . TRP A 1 84 ? 15.796 1.584 -34.147 1.00 88.94 84 TRP A N 1
ATOM 559 C CA . TRP A 1 84 ? 15.225 0.245 -34.299 1.00 88.94 84 TRP A CA 1
ATOM 560 C C . TRP A 1 84 ? 16.307 -0.841 -34.266 1.00 88.94 84 TRP A C 1
ATOM 562 O O . TRP A 1 84 ? 16.197 -1.817 -33.520 1.00 88.94 84 TRP A O 1
ATOM 572 N N . ARG A 1 85 ? 17.394 -0.655 -35.026 1.00 88.56 85 ARG A N 1
ATOM 573 C CA . ARG A 1 85 ? 18.536 -1.578 -35.060 1.00 88.56 85 ARG A CA 1
ATOM 574 C C . ARG A 1 85 ? 19.219 -1.687 -33.699 1.00 88.56 85 ARG A C 1
ATOM 576 O O . ARG A 1 85 ? 19.593 -2.791 -33.321 1.00 88.56 85 ARG A O 1
ATOM 583 N N . ALA A 1 86 ? 19.411 -0.579 -32.989 1.00 84.38 86 ALA A N 1
ATOM 584 C CA . ALA A 1 86 ? 20.009 -0.573 -31.659 1.00 84.38 86 ALA A CA 1
ATOM 585 C C . ALA A 1 86 ? 19.081 -1.238 -30.633 1.00 84.38 86 ALA A C 1
ATOM 587 O O . ALA A 1 86 ? 19.533 -2.035 -29.814 1.00 84.38 86 ALA A O 1
ATOM 588 N N . ALA A 1 87 ? 17.777 -0.971 -30.717 1.00 82.50 87 ALA A N 1
ATOM 589 C CA . ALA A 1 87 ? 16.799 -1.467 -29.762 1.00 82.50 87 ALA A CA 1
ATOM 590 C C . ALA A 1 87 ? 16.453 -2.952 -29.958 1.00 82.50 87 ALA A C 1
ATOM 592 O O . ALA A 1 87 ? 16.110 -3.608 -28.981 1.00 82.50 87 ALA A O 1
ATOM 593 N N . ARG A 1 88 ? 16.568 -3.525 -31.170 1.00 80.94 88 ARG A N 1
ATOM 594 C CA . ARG A 1 88 ? 16.142 -4.913 -31.487 1.00 80.94 88 ARG A CA 1
ATOM 595 C C . ARG A 1 88 ? 16.647 -5.995 -30.523 1.00 80.94 88 ARG A C 1
ATOM 597 O O . ARG A 1 88 ? 15.983 -7.009 -30.376 1.00 80.94 88 ARG A O 1
ATOM 604 N N . GLY A 1 89 ? 17.831 -5.811 -29.932 1.00 71.12 89 GLY A N 1
ATOM 605 C CA . GLY A 1 89 ? 18.439 -6.773 -29.004 1.00 71.12 89 GLY A CA 1
ATOM 606 C C . GLY A 1 89 ? 17.916 -6.668 -27.570 1.00 71.12 89 GLY A C 1
ATOM 607 O O . GLY A 1 89 ? 18.165 -7.562 -26.770 1.00 71.12 89 GLY A O 1
ATOM 608 N N . PHE A 1 90 ? 17.194 -5.590 -27.257 1.00 70.31 90 PHE A N 1
ATOM 609 C CA . PHE A 1 90 ? 16.591 -5.330 -25.951 1.00 70.31 90 PHE A CA 1
ATOM 610 C C . PHE A 1 90 ? 15.109 -5.721 -25.898 1.00 70.31 90 PHE A C 1
ATOM 612 O O . PHE A 1 90 ? 14.581 -5.939 -24.813 1.00 70.31 90 PHE A O 1
ATOM 619 N N . TRP A 1 91 ? 14.438 -5.845 -27.050 1.00 69.31 91 TRP A N 1
ATOM 620 C CA . TRP A 1 91 ? 13.058 -6.331 -27.113 1.00 69.31 91 TRP A CA 1
ATOM 621 C C . TRP A 1 91 ? 13.031 -7.849 -26.945 1.00 69.31 91 TRP A C 1
ATOM 623 O O . TRP A 1 91 ? 13.169 -8.603 -27.909 1.00 69.31 91 TRP A O 1
ATOM 633 N N . GLN A 1 92 ? 12.853 -8.295 -25.708 1.00 68.00 92 GLN A N 1
ATOM 634 C CA . GLN A 1 92 ? 12.490 -9.672 -25.408 1.00 68.00 92 GLN A CA 1
ATOM 635 C C . GLN A 1 92 ? 10.968 -9.754 -25.363 1.00 68.00 92 GLN A C 1
ATOM 637 O O . GLN A 1 92 ? 10.325 -9.105 -24.542 1.00 68.00 92 GLN A O 1
ATOM 642 N N . TRP A 1 93 ? 10.390 -10.514 -26.287 1.00 72.06 93 TRP A N 1
ATOM 643 C CA . TRP A 1 93 ? 8.960 -10.787 -26.287 1.00 72.06 93 TRP A CA 1
ATOM 644 C C . TRP A 1 93 ? 8.713 -11.974 -25.364 1.00 72.06 93 TRP A C 1
ATOM 646 O O . TRP A 1 93 ? 8.977 -13.112 -25.745 1.00 72.06 93 TRP A O 1
ATOM 656 N N . SER A 1 94 ? 8.254 -11.703 -24.150 1.00 70.81 94 SER A N 1
ATOM 657 C CA . SER A 1 94 ? 7.656 -12.714 -23.281 1.00 70.81 94 SER A CA 1
ATOM 658 C C . SER A 1 94 ? 6.142 -12.736 -23.480 1.00 70.81 94 SER A C 1
ATOM 660 O O . SER A 1 94 ? 5.570 -11.860 -24.142 1.00 70.81 94 SER A O 1
ATOM 662 N N . ARG A 1 95 ? 5.480 -13.735 -22.896 1.00 76.12 95 ARG A N 1
ATOM 663 C CA . ARG A 1 95 ? 4.031 -13.704 -22.665 1.00 76.12 95 ARG A CA 1
ATOM 664 C C . ARG A 1 95 ? 3.797 -13.566 -21.168 1.00 76.12 95 ARG A C 1
ATOM 666 O O . ARG A 1 95 ? 3.522 -14.573 -20.514 1.00 76.12 95 ARG A O 1
ATOM 673 N N . PRO A 1 96 ? 3.951 -12.359 -20.589 1.00 71.06 96 PRO A N 1
ATOM 674 C CA . PRO A 1 96 ? 3.923 -12.185 -19.143 1.00 71.06 96 PRO A CA 1
ATOM 675 C C . PRO A 1 96 ? 2.644 -12.733 -18.521 1.00 71.06 96 PRO A C 1
ATOM 677 O O . PRO A 1 96 ? 2.680 -13.277 -17.434 1.00 71.06 96 PRO A O 1
ATOM 680 N N . GLU A 1 97 ? 1.510 -12.657 -19.210 1.00 73.44 97 GLU A N 1
ATOM 681 C CA . GLU A 1 97 ? 0.239 -13.206 -18.741 1.00 73.44 97 GLU A CA 1
ATOM 682 C C . GLU A 1 97 ? 0.211 -14.740 -18.634 1.00 73.44 97 GLU A C 1
ATOM 684 O O . GLU A 1 97 ? -0.551 -15.276 -17.834 1.00 73.44 97 GLU A O 1
ATOM 689 N N . GLN A 1 98 ? 1.023 -15.438 -19.432 1.00 74.06 98 GLN A N 1
ATOM 690 C CA . GLN A 1 98 ? 1.161 -16.899 -19.412 1.00 74.06 98 GLN A CA 1
ATOM 691 C C . GLN A 1 98 ? 2.351 -17.358 -18.563 1.00 74.06 98 GLN A C 1
ATOM 693 O O . GLN A 1 98 ? 2.355 -18.495 -18.103 1.00 74.06 98 GLN A O 1
ATOM 698 N N . GLU A 1 99 ? 3.345 -16.492 -18.365 1.00 75.88 99 GLU A N 1
ATOM 699 C CA . GLU A 1 99 ? 4.629 -16.843 -17.756 1.00 75.88 99 GLU A CA 1
ATOM 700 C C . GLU A 1 99 ? 4.808 -16.173 -16.383 1.00 75.88 99 GLU A C 1
ATOM 702 O O . GLU A 1 99 ? 4.919 -16.859 -15.376 1.00 75.88 99 GLU A O 1
ATOM 707 N N . GLU A 1 100 ? 4.776 -14.840 -16.305 1.00 78.19 100 GLU A N 1
ATOM 708 C CA . GLU A 1 100 ? 5.142 -14.068 -15.101 1.00 78.19 100 GLU A CA 1
ATOM 709 C C . GLU A 1 100 ? 3.961 -13.771 -14.157 1.00 78.19 100 GLU A C 1
ATOM 711 O O . GLU A 1 100 ? 4.118 -13.716 -12.936 1.00 78.19 100 GLU A O 1
ATOM 716 N N . TYR A 1 101 ? 2.765 -13.613 -14.719 1.00 86.38 101 TYR A N 1
ATOM 717 C CA . TYR A 1 101 ? 1.496 -13.332 -14.042 1.00 86.38 101 TYR A CA 1
ATOM 718 C C . TYR A 1 101 ? 0.495 -14.478 -14.230 1.00 86.38 101 TYR A C 1
ATOM 720 O O . TYR A 1 101 ? -0.718 -14.271 -14.146 1.00 86.38 101 TYR A O 1
ATOM 728 N N . ALA A 1 102 ? 0.983 -15.674 -14.563 1.00 88.00 102 ALA A N 1
ATOM 729 C CA . ALA A 1 102 ? 0.131 -16.847 -14.664 1.00 88.00 102 ALA A CA 1
ATOM 730 C C . ALA A 1 102 ? -0.510 -17.116 -13.295 1.00 88.00 102 ALA A C 1
ATOM 732 O O . ALA A 1 102 ? 0.167 -17.103 -12.268 1.00 88.00 102 ALA A O 1
ATOM 733 N N . ALA A 1 103 ? -1.822 -17.356 -13.276 1.00 90.81 103 ALA A N 1
ATOM 734 C CA . ALA A 1 103 ? -2.492 -17.723 -12.039 1.00 90.81 103 ALA A CA 1
ATOM 735 C C . ALA A 1 103 ? -2.042 -19.123 -11.601 1.00 90.81 103 ALA A C 1
ATOM 737 O O . ALA A 1 103 ? -2.080 -20.069 -12.387 1.00 90.81 103 ALA A O 1
ATOM 738 N N . ASP A 1 104 ? -1.679 -19.250 -10.333 1.00 94.06 104 ASP A N 1
ATOM 739 C CA . ASP A 1 104 ? -1.327 -20.514 -9.695 1.00 94.06 104 ASP A CA 1
ATOM 740 C C . ASP A 1 104 ? -2.329 -20.857 -8.568 1.00 94.06 104 ASP A C 1
ATOM 742 O O . ASP A 1 104 ? -3.250 -20.076 -8.292 1.00 94.06 104 ASP A O 1
ATOM 746 N N . PRO A 1 105 ? -2.217 -22.029 -7.916 1.00 96.38 105 PRO A N 1
ATOM 747 C CA . PRO A 1 105 ? -3.133 -22.411 -6.845 1.00 96.38 105 PRO A CA 1
ATOM 748 C C . PRO A 1 105 ? -3.188 -21.444 -5.650 1.00 96.38 105 PRO A C 1
ATOM 750 O O . PRO A 1 105 ? -4.244 -21.345 -5.025 1.00 96.38 105 PRO A O 1
ATOM 753 N N . ILE A 1 106 ? -2.107 -20.716 -5.332 1.00 97.12 106 ILE A N 1
ATOM 754 C CA . ILE A 1 106 ? -2.122 -19.700 -4.265 1.00 97.12 106 ILE A CA 1
ATOM 755 C C . ILE A 1 106 ? -2.964 -18.506 -4.723 1.00 97.12 106 ILE A C 1
ATOM 757 O O . ILE A 1 106 ? -3.870 -18.085 -4.002 1.00 97.12 106 ILE A O 1
ATOM 761 N N . VAL A 1 107 ? -2.720 -17.998 -5.936 1.00 96.25 107 VAL A N 1
ATOM 762 C CA . VAL A 1 107 ? -3.518 -16.912 -6.533 1.00 96.25 107 VAL A CA 1
ATOM 763 C C . VAL A 1 107 ? -4.996 -17.303 -6.616 1.00 96.25 107 VAL A C 1
ATOM 765 O O . VAL A 1 107 ? -5.867 -16.524 -6.231 1.00 96.25 107 VAL A O 1
ATOM 768 N N . ALA A 1 108 ? -5.296 -18.515 -7.089 1.00 96.25 108 ALA A N 1
ATOM 769 C CA . ALA A 1 108 ? -6.662 -19.016 -7.205 1.00 96.25 108 ALA A CA 1
ATOM 770 C C . ALA A 1 108 ? -7.366 -19.097 -5.842 1.00 96.25 108 ALA A C 1
ATOM 772 O O . ALA A 1 108 ? -8.524 -18.691 -5.736 1.00 96.25 108 ALA A O 1
ATOM 773 N N . HIS A 1 109 ? -6.665 -19.565 -4.803 1.00 97.38 109 HIS A N 1
ATOM 774 C CA . HIS A 1 109 ? -7.189 -19.599 -3.440 1.00 97.38 109 HIS A CA 1
ATOM 775 C C . HIS A 1 109 ? -7.507 -18.189 -2.928 1.00 97.38 109 HIS A C 1
ATOM 777 O O . HIS A 1 109 ? -8.633 -17.928 -2.512 1.00 97.38 109 HIS A O 1
ATOM 783 N N . LEU A 1 110 ? -6.550 -17.260 -3.017 1.00 97.44 110 LEU A N 1
ATOM 784 C CA . LEU A 1 110 ? -6.698 -15.890 -2.514 1.00 97.44 110 LEU A CA 1
ATOM 785 C C . LEU A 1 110 ? -7.817 -15.116 -3.222 1.00 97.44 110 LEU A C 1
ATOM 787 O O . LEU A 1 110 ? -8.568 -14.386 -2.576 1.00 97.44 110 LEU A O 1
ATOM 791 N N . LYS A 1 111 ? -8.004 -15.321 -4.530 1.00 96.38 111 LYS A N 1
ATOM 792 C CA . LYS A 1 111 ? -9.135 -14.741 -5.274 1.00 96.38 111 LYS A CA 1
ATOM 793 C C . LYS A 1 111 ? -10.501 -15.270 -4.828 1.00 96.38 111 LYS A C 1
ATOM 795 O O . LYS A 1 111 ? -11.509 -14.617 -5.082 1.00 96.38 111 LYS A O 1
ATOM 800 N N . GLY A 1 112 ? -10.545 -16.448 -4.206 1.00 95.94 112 GLY A N 1
ATOM 801 C CA . GLY A 1 112 ? -11.761 -17.023 -3.630 1.00 95.94 112 GLY A CA 1
ATOM 802 C C . GLY A 1 112 ? -12.110 -16.477 -2.243 1.00 95.94 112 GLY A C 1
ATOM 803 O O . GLY A 1 112 ? -13.215 -16.718 -1.760 1.00 95.94 112 GLY A O 1
ATOM 804 N N . VAL A 1 113 ? -11.198 -15.747 -1.594 1.00 95.75 113 VAL A N 1
ATOM 805 C CA . VAL A 1 113 ? -11.407 -15.184 -0.255 1.00 95.75 113 VAL A CA 1
ATOM 806 C C . VAL A 1 113 ? -12.056 -13.798 -0.372 1.00 95.75 113 VAL A C 1
ATOM 808 O O . VAL A 1 113 ? -11.572 -12.966 -1.140 1.00 95.75 113 VAL A O 1
ATOM 811 N N . PRO A 1 114 ? -13.129 -13.502 0.387 1.00 94.25 114 PRO A N 1
ATOM 812 C CA . PRO A 1 114 ? -13.758 -12.187 0.350 1.00 94.25 114 PRO A CA 1
ATOM 813 C C . PRO A 1 114 ? -12.828 -11.105 0.907 1.00 94.25 114 PRO A C 1
ATOM 815 O O . PRO A 1 114 ? -12.195 -11.279 1.952 1.00 94.25 114 PRO A O 1
ATOM 818 N N . LEU A 1 115 ? -12.785 -9.971 0.209 1.00 94.88 115 LEU A N 1
ATOM 819 C CA . LEU A 1 115 ? -12.110 -8.758 0.657 1.00 94.88 115 LEU A CA 1
ATOM 820 C C . LEU A 1 115 ? -12.896 -8.074 1.796 1.00 94.88 115 LEU A C 1
ATOM 822 O O . LEU A 1 115 ? -14.121 -8.202 1.849 1.00 94.88 115 LEU A O 1
ATOM 826 N N . PRO A 1 116 ? -12.220 -7.310 2.675 1.00 96.00 116 PRO A N 1
ATOM 827 C CA . PRO A 1 116 ? -10.784 -7.026 2.657 1.00 96.00 116 PRO A CA 1
ATOM 828 C C . PRO A 1 116 ? -9.936 -8.043 3.441 1.00 96.00 116 PRO A C 1
ATOM 830 O O . PRO A 1 116 ? -10.335 -8.567 4.480 1.00 96.00 116 PRO A O 1
ATOM 833 N N . TYR A 1 117 ? -8.712 -8.269 2.966 1.00 95.69 117 TYR A N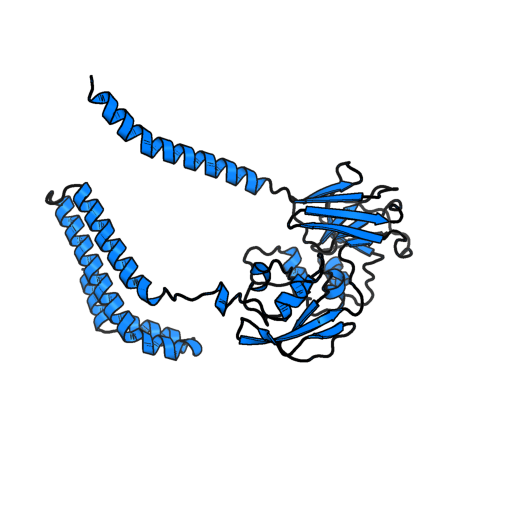 1
ATOM 834 C CA . TYR A 1 117 ? -7.634 -8.954 3.683 1.00 95.69 117 TYR A CA 1
ATOM 835 C C . TYR A 1 117 ? -6.287 -8.390 3.222 1.00 95.69 117 TYR A C 1
ATOM 837 O O . TYR A 1 117 ? -6.235 -7.611 2.270 1.00 95.69 117 TYR A O 1
ATOM 845 N N . ARG A 1 118 ? -5.191 -8.784 3.879 1.00 95.75 118 ARG A N 1
ATOM 846 C CA . ARG A 1 118 ? -3.840 -8.420 3.443 1.00 95.75 118 ARG A CA 1
ATOM 847 C C . ARG A 1 118 ? -2.901 -9.617 3.403 1.00 95.75 118 ARG A C 1
ATOM 849 O O . ARG A 1 118 ? -2.938 -10.469 4.292 1.00 95.75 118 ARG A O 1
ATOM 856 N N . VAL A 1 119 ? -2.066 -9.647 2.371 1.00 96.69 119 VAL A N 1
ATOM 857 C CA . VAL A 1 119 ? -1.021 -10.649 2.152 1.00 96.69 119 VAL A CA 1
ATOM 858 C C . VAL A 1 119 ? 0.344 -10.048 2.460 1.00 96.69 119 VAL A C 1
ATOM 860 O O . VAL A 1 119 ? 0.647 -8.946 2.009 1.00 96.69 119 VAL A O 1
ATOM 863 N N . LEU A 1 120 ? 1.185 -10.771 3.190 1.00 95.44 120 LEU A N 1
ATOM 864 C CA . LEU A 1 120 ? 2.602 -10.459 3.325 1.00 95.44 120 LEU A CA 1
ATOM 865 C C . LEU A 1 120 ? 3.425 -11.487 2.539 1.00 95.44 120 LEU A C 1
ATOM 867 O O . LEU A 1 120 ? 3.489 -12.662 2.901 1.00 95.44 120 LEU A O 1
ATOM 871 N N . ASP A 1 121 ? 4.036 -11.021 1.452 1.00 93.88 121 ASP A N 1
ATOM 872 C CA . ASP A 1 121 ? 4.952 -11.781 0.605 1.00 93.88 121 ASP A CA 1
ATOM 873 C C . ASP A 1 121 ? 6.347 -11.120 0.647 1.00 93.88 121 ASP A C 1
ATOM 875 O O . ASP A 1 121 ? 6.520 -10.028 0.103 1.00 93.88 121 ASP A O 1
ATOM 879 N N . PRO A 1 122 ? 7.357 -11.734 1.292 1.00 88.81 122 PRO A N 1
ATOM 880 C CA . PRO A 1 122 ? 8.715 -11.205 1.357 1.00 88.81 122 PRO A CA 1
ATOM 881 C C . PRO A 1 122 ? 9.542 -11.487 0.085 1.00 88.81 122 PRO A C 1
ATOM 883 O O . PRO A 1 122 ? 10.761 -11.313 0.107 1.00 88.81 122 PRO A O 1
ATOM 886 N N . GLY A 1 123 ? 8.922 -11.929 -1.017 1.00 88.69 123 GLY A N 1
ATOM 887 C CA . GLY A 1 123 ? 9.567 -12.058 -2.329 1.00 88.69 123 GLY A CA 1
ATOM 888 C C . GLY A 1 123 ? 9.471 -13.445 -2.968 1.00 88.69 123 GLY A C 1
ATOM 889 O O . GLY A 1 123 ? 10.364 -13.833 -3.730 1.00 88.69 123 GLY A O 1
ATOM 890 N N . VAL A 1 124 ? 8.430 -14.216 -2.656 1.00 92.94 124 VAL A N 1
ATOM 891 C CA . VAL A 1 124 ? 8.056 -15.426 -3.396 1.00 92.94 124 VAL A CA 1
ATOM 892 C C . VAL A 1 124 ? 7.603 -15.047 -4.801 1.00 92.94 124 VAL A C 1
ATOM 894 O O . VAL A 1 124 ? 8.121 -15.608 -5.768 1.00 92.94 124 VAL A O 1
ATOM 897 N N . TYR A 1 125 ? 6.709 -14.066 -4.930 1.00 92.00 125 TYR A N 1
ATOM 898 C CA . TYR A 1 125 ? 6.379 -13.465 -6.215 1.00 92.00 125 TYR A CA 1
ATOM 899 C C . TYR A 1 125 ? 7.334 -12.316 -6.546 1.00 92.00 125 TYR A C 1
ATOM 901 O O . TYR A 1 125 ? 7.919 -11.671 -5.673 1.00 92.00 125 TYR A O 1
ATOM 909 N N . ARG A 1 126 ? 7.529 -12.055 -7.842 1.00 87.06 126 ARG A N 1
ATOM 910 C CA . ARG A 1 126 ? 8.399 -10.964 -8.297 1.00 87.06 126 ARG A CA 1
ATOM 911 C C . ARG A 1 126 ? 7.665 -9.628 -8.197 1.00 87.06 126 ARG A C 1
ATOM 913 O O . ARG A 1 126 ? 6.541 -9.486 -8.668 1.00 87.06 126 ARG A O 1
ATOM 920 N N . SER A 1 127 ? 8.333 -8.621 -7.638 1.00 83.50 127 SER A N 1
ATOM 921 C CA . SER A 1 127 ? 7.877 -7.224 -7.635 1.00 83.50 127 SER A CA 1
ATOM 922 C C . SER A 1 127 ? 6.422 -7.050 -7.166 1.00 83.50 127 SER A C 1
ATOM 924 O O . SER A 1 127 ? 6.154 -7.119 -5.973 1.00 83.50 127 SER A O 1
ATOM 926 N N . ALA A 1 128 ? 5.488 -6.786 -8.082 1.00 85.88 128 ALA A N 1
ATOM 927 C CA . ALA A 1 128 ? 4.077 -6.558 -7.786 1.00 85.88 128 ALA A CA 1
ATOM 928 C C . ALA A 1 128 ? 3.162 -7.529 -8.558 1.00 85.88 128 ALA A C 1
ATOM 930 O O . ALA A 1 128 ? 2.045 -7.162 -8.910 1.00 85.88 128 ALA A O 1
ATOM 931 N N . THR A 1 129 ? 3.609 -8.763 -8.838 1.00 89.62 129 THR A N 1
ATOM 932 C CA . THR A 1 129 ? 2.827 -9.770 -9.589 1.00 89.62 129 THR A CA 1
ATOM 933 C C . THR A 1 129 ? 1.407 -9.943 -9.048 1.00 89.62 129 THR A C 1
ATOM 935 O O . THR A 1 129 ? 0.461 -9.939 -9.831 1.00 89.62 129 THR A O 1
ATOM 938 N N . LEU A 1 130 ? 1.213 -10.013 -7.725 1.00 92.50 130 LEU A N 1
ATOM 939 C CA . LEU A 1 130 ? -0.123 -10.214 -7.147 1.00 92.50 130 LEU A CA 1
ATOM 940 C C . LEU A 1 130 ? -1.074 -9.022 -7.367 1.00 92.50 130 LEU A C 1
ATOM 942 O O . LEU A 1 130 ? -2.289 -9.214 -7.397 1.00 92.50 130 LEU A O 1
ATOM 946 N N . MET A 1 131 ? -0.548 -7.817 -7.631 1.00 91.06 131 MET A N 1
ATOM 947 C CA . MET A 1 131 ? -1.358 -6.647 -8.001 1.00 91.06 131 MET A CA 1
ATOM 948 C C . MET A 1 131 ? -2.137 -6.893 -9.299 1.00 91.06 131 MET A C 1
ATOM 950 O O . MET A 1 131 ? -3.270 -6.444 -9.426 1.00 91.06 131 MET A O 1
ATOM 954 N N . ARG A 1 132 ? -1.580 -7.659 -10.251 1.00 90.62 132 ARG A N 1
ATOM 955 C CA . ARG A 1 132 ? -2.275 -8.028 -11.499 1.00 90.62 132 ARG A CA 1
ATOM 956 C C . ARG A 1 132 ? -3.541 -8.855 -11.250 1.00 90.62 132 ARG A C 1
ATOM 958 O O . ARG A 1 132 ? -4.413 -8.904 -12.123 1.00 90.62 132 ARG A O 1
ATOM 965 N N . HIS A 1 133 ? -3.618 -9.512 -10.096 1.00 92.81 133 HIS A N 1
ATOM 966 C CA . HIS A 1 133 ? -4.720 -10.371 -9.680 1.00 92.81 133 HIS A CA 1
ATOM 967 C C . HIS A 1 133 ? -5.653 -9.708 -8.661 1.00 92.81 133 HIS A C 1
ATOM 969 O O . HIS A 1 133 ? -6.505 -10.406 -8.114 1.00 92.81 133 HIS A O 1
ATOM 975 N N . ASP A 1 134 ? -5.489 -8.403 -8.412 1.00 93.44 134 ASP A N 1
ATOM 976 C CA . ASP A 1 134 ? -6.248 -7.638 -7.416 1.00 93.44 134 ASP A CA 1
ATOM 977 C C . ASP A 1 134 ? -6.125 -8.212 -5.989 1.00 93.44 134 ASP A C 1
ATOM 979 O O . ASP A 1 134 ? -7.032 -8.089 -5.168 1.00 93.44 134 ASP A O 1
ATOM 983 N N . ILE A 1 135 ? -4.988 -8.851 -5.682 1.00 95.38 135 ILE A N 1
ATOM 984 C CA . ILE A 1 135 ? -4.684 -9.397 -4.355 1.00 95.38 135 ILE A CA 1
ATOM 985 C C . ILE A 1 135 ? -3.956 -8.313 -3.537 1.00 95.38 135 ILE A C 1
ATOM 987 O O . ILE A 1 135 ? -2.846 -7.918 -3.915 1.00 95.38 135 ILE A O 1
ATOM 991 N N . PRO A 1 136 ? -4.525 -7.828 -2.413 1.00 94.00 136 PRO A N 1
ATOM 992 C CA . PRO A 1 136 ? -3.913 -6.760 -1.628 1.00 94.00 136 PRO A CA 1
ATOM 993 C C . PRO A 1 136 ? -2.675 -7.249 -0.874 1.00 94.00 136 PRO A C 1
ATOM 995 O O . PRO A 1 136 ? -2.759 -8.106 0.011 1.00 94.00 136 PRO A O 1
ATOM 998 N N . GLN A 1 137 ? -1.522 -6.663 -1.186 1.00 92.62 137 GLN A N 1
ATOM 999 C CA . GLN A 1 137 ? -0.264 -6.945 -0.502 1.00 92.62 137 GLN A CA 1
ATOM 1000 C C . GLN A 1 137 ? 0.093 -5.836 0.490 1.00 92.62 137 GLN A C 1
ATOM 1002 O O . GLN A 1 137 ? -0.229 -4.669 0.274 1.00 92.62 137 GLN A O 1
ATOM 1007 N N . LEU A 1 138 ? 0.760 -6.207 1.584 1.00 93.19 138 LEU A N 1
ATOM 1008 C CA . LEU A 1 138 ? 1.367 -5.256 2.512 1.00 93.19 138 LEU A CA 1
ATOM 1009 C C . LEU A 1 138 ? 2.616 -4.627 1.904 1.00 93.19 138 LEU A C 1
ATOM 1011 O O . LEU A 1 138 ? 2.769 -3.416 1.951 1.00 93.19 138 LEU A O 1
ATOM 1015 N N . LEU A 1 139 ? 3.498 -5.462 1.360 1.00 88.25 139 LEU A N 1
ATOM 1016 C CA . LEU A 1 139 ? 4.749 -5.046 0.740 1.00 88.25 139 LEU A CA 1
ATOM 1017 C C . LEU A 1 139 ? 4.669 -5.249 -0.774 1.00 88.25 139 LEU A C 1
ATOM 1019 O O . LEU A 1 139 ? 3.840 -6.008 -1.271 1.00 88.25 139 LEU A O 1
ATOM 1023 N N . GLY A 1 140 ? 5.538 -4.570 -1.510 1.00 79.94 140 GLY A N 1
ATOM 1024 C CA . GLY A 1 140 ? 5.618 -4.671 -2.960 1.00 79.94 140 GLY A CA 1
ATOM 1025 C C . GLY A 1 140 ? 6.667 -3.714 -3.505 1.00 79.94 140 GLY A C 1
ATOM 1026 O O . GLY A 1 140 ? 7.256 -2.935 -2.764 1.00 79.94 140 GLY A O 1
ATOM 1027 N N . TYR A 1 141 ? 6.919 -3.771 -4.810 1.00 76.06 141 TYR A N 1
ATOM 1028 C CA . TYR A 1 141 ? 7.816 -2.816 -5.458 1.00 76.06 141 TYR A CA 1
ATOM 1029 C C . TYR A 1 141 ? 7.027 -1.626 -6.014 1.00 76.06 141 TYR A C 1
ATOM 1031 O O . TYR A 1 141 ? 6.402 -1.738 -7.073 1.00 76.06 141 TYR A O 1
ATOM 1039 N N . HIS A 1 142 ? 7.081 -0.481 -5.328 1.00 76.38 142 HIS A N 1
ATOM 1040 C CA . HIS A 1 142 ? 6.424 0.755 -5.754 1.00 76.38 142 HIS A CA 1
ATOM 1041 C C . HIS A 1 142 ? 7.348 1.966 -5.555 1.00 76.38 142 HIS A C 1
ATOM 1043 O O . HIS A 1 142 ? 7.944 2.136 -4.506 1.00 76.38 142 HIS A O 1
ATOM 1049 N N . GLY A 1 143 ? 7.465 2.842 -6.559 1.00 74.38 143 GLY A N 1
ATOM 1050 C CA . GLY A 1 143 ? 8.340 4.028 -6.489 1.00 74.38 143 GLY A CA 1
ATOM 1051 C C . GLY A 1 143 ? 7.747 5.240 -5.757 1.00 74.38 143 GLY A C 1
ATOM 1052 O O . GLY A 1 143 ? 8.326 6.322 -5.817 1.00 74.38 143 GLY A O 1
ATOM 1053 N N . PHE A 1 144 ? 6.577 5.093 -5.129 1.00 80.94 144 PHE A N 1
ATOM 1054 C CA . PHE A 1 144 ? 5.784 6.191 -4.558 1.00 80.94 144 PHE A CA 1
ATOM 1055 C C . PHE A 1 144 ? 5.326 5.878 -3.128 1.00 80.94 144 PHE A C 1
ATOM 1057 O O . PHE A 1 144 ? 4.157 6.058 -2.784 1.00 80.94 144 PHE A O 1
ATOM 1064 N N . GLU A 1 145 ? 6.234 5.362 -2.307 1.00 87.81 145 GLU A N 1
ATOM 1065 C CA . GLU A 1 145 ? 5.935 5.005 -0.923 1.00 87.81 145 GLU A CA 1
ATOM 1066 C C . GLU A 1 145 ? 5.794 6.251 -0.037 1.00 87.81 145 GLU A C 1
ATOM 1068 O O . GLU A 1 145 ? 6.423 7.296 -0.241 1.00 87.81 145 GLU A O 1
ATOM 1073 N N . LEU A 1 146 ? 4.898 6.163 0.948 1.00 92.69 146 LEU A N 1
ATOM 1074 C CA . LEU A 1 146 ? 4.721 7.226 1.927 1.00 92.69 146 LEU A CA 1
ATOM 1075 C C . LEU A 1 146 ? 5.811 7.092 2.985 1.00 92.69 146 LEU A C 1
ATOM 1077 O O . LEU A 1 146 ? 5.910 6.056 3.632 1.00 92.69 146 LEU A O 1
ATOM 1081 N N . ARG A 1 147 ? 6.540 8.178 3.267 1.00 93.56 147 ARG A N 1
ATOM 1082 C CA . ARG A 1 147 ? 7.586 8.194 4.306 1.00 93.56 147 ARG A CA 1
ATOM 1083 C C . ARG A 1 147 ? 7.141 7.559 5.633 1.00 93.56 147 ARG A C 1
ATOM 1085 O O . ARG A 1 147 ? 7.912 6.837 6.251 1.00 93.56 147 ARG A O 1
ATOM 1092 N N . ALA A 1 148 ? 5.915 7.842 6.077 1.00 94.25 148 ALA A N 1
ATOM 1093 C CA . ALA A 1 148 ? 5.392 7.303 7.333 1.00 94.25 148 ALA A CA 1
ATOM 1094 C C . ALA A 1 148 ? 5.220 5.775 7.294 1.00 94.25 148 ALA A C 1
ATOM 1096 O O . ALA A 1 148 ? 5.510 5.102 8.283 1.00 94.25 148 ALA A O 1
ATOM 1097 N N . PHE A 1 149 ? 4.799 5.239 6.147 1.00 95.19 149 PHE A N 1
ATOM 1098 C CA . PHE A 1 149 ? 4.706 3.804 5.907 1.00 95.19 149 PHE A CA 1
ATOM 1099 C C . PHE A 1 149 ? 6.099 3.163 5.923 1.00 95.19 149 PHE A C 1
ATOM 1101 O O . PHE A 1 149 ? 6.306 2.204 6.661 1.00 95.19 149 PHE A O 1
ATOM 1108 N N . ASP A 1 150 ? 7.074 3.745 5.220 1.00 94.38 150 ASP A N 1
ATOM 1109 C CA . ASP A 1 150 ? 8.452 3.232 5.187 1.00 94.38 150 ASP A CA 1
ATOM 1110 C C . ASP A 1 150 ? 9.102 3.226 6.571 1.00 94.38 150 ASP A C 1
ATOM 1112 O O . ASP A 1 150 ? 9.795 2.282 6.946 1.00 94.38 150 ASP A O 1
ATOM 1116 N N . GLU A 1 151 ? 8.875 4.279 7.359 1.00 94.50 151 GLU A N 1
ATOM 1117 C CA . GLU A 1 151 ? 9.360 4.359 8.736 1.00 94.50 151 GLU A CA 1
ATOM 1118 C C . GLU A 1 151 ? 8.788 3.235 9.612 1.00 94.50 151 GLU A C 1
ATOM 1120 O O . GLU A 1 151 ? 9.537 2.666 10.408 1.00 94.50 151 GLU A O 1
ATOM 1125 N N . LEU A 1 152 ? 7.516 2.862 9.424 1.00 95.25 152 LEU A N 1
ATOM 1126 C CA . LEU A 1 152 ? 6.896 1.737 10.128 1.00 95.25 152 LEU A CA 1
ATOM 1127 C C . LEU A 1 152 ? 7.408 0.382 9.614 1.00 95.25 152 LEU A C 1
ATOM 1129 O O . LEU A 1 152 ? 7.717 -0.510 10.405 1.00 95.25 152 LEU A O 1
ATOM 1133 N N . MET A 1 153 ? 7.526 0.217 8.293 1.00 93.75 153 MET A N 1
ATOM 1134 C CA . MET A 1 153 ? 7.886 -1.059 7.662 1.00 93.75 153 MET A CA 1
ATOM 1135 C C . MET A 1 153 ? 9.348 -1.466 7.874 1.00 93.75 153 MET A C 1
ATOM 1137 O O . MET A 1 153 ? 9.672 -2.644 7.726 1.00 93.75 153 MET A O 1
ATOM 1141 N N . LYS A 1 154 ? 10.216 -0.568 8.363 1.00 93.62 154 LYS A N 1
ATOM 1142 C CA . LYS A 1 154 ? 11.531 -0.945 8.931 1.00 93.62 154 LYS A CA 1
ATOM 1143 C C . LYS A 1 154 ? 11.425 -2.011 10.027 1.00 93.62 154 LYS A C 1
ATOM 1145 O O . LYS A 1 154 ? 12.369 -2.769 10.235 1.00 93.62 154 LYS A O 1
ATOM 1150 N N . TYR A 1 155 ? 10.279 -2.086 10.700 1.00 93.88 155 TYR A N 1
ATOM 1151 C CA . TYR A 1 155 ? 9.997 -3.026 11.780 1.00 93.88 155 TYR A CA 1
ATOM 1152 C C . TYR A 1 155 ? 9.032 -4.146 11.360 1.00 93.88 155 TYR A C 1
ATOM 1154 O O . TYR A 1 155 ? 8.488 -4.828 12.224 1.00 93.88 155 TYR A O 1
ATOM 1162 N N . ALA A 1 156 ? 8.821 -4.381 10.057 1.00 91.44 156 ALA A N 1
ATOM 1163 C CA . ALA A 1 156 ? 7.821 -5.326 9.534 1.00 91.44 156 ALA A CA 1
ATOM 1164 C C . ALA A 1 156 ? 7.958 -6.776 10.044 1.00 91.44 156 ALA A C 1
ATOM 1166 O O . ALA A 1 156 ? 7.002 -7.543 9.970 1.00 91.44 156 ALA A O 1
ATOM 1167 N N . ASN A 1 157 ? 9.113 -7.157 10.595 1.00 89.25 157 ASN A N 1
ATOM 1168 C CA . ASN A 1 157 ? 9.331 -8.471 11.209 1.00 89.25 157 ASN A CA 1
ATOM 1169 C C . ASN A 1 157 ? 8.724 -8.606 12.620 1.00 89.25 157 ASN A C 1
ATOM 1171 O O . ASN A 1 157 ? 8.692 -9.711 13.158 1.00 89.25 157 ASN A O 1
ATOM 1175 N N . HIS A 1 158 ? 8.257 -7.516 13.240 1.00 91.69 158 HIS A N 1
ATOM 1176 C CA . HIS A 1 158 ? 7.594 -7.563 14.543 1.00 91.69 158 HIS A CA 1
ATOM 1177 C C . HIS A 1 158 ? 6.164 -8.116 14.402 1.00 91.69 158 HIS A C 1
ATOM 1179 O O . HIS A 1 158 ? 5.349 -7.497 13.714 1.00 91.69 158 HIS A O 1
ATOM 1185 N N . PRO A 1 159 ? 5.794 -9.200 15.118 1.00 90.06 159 PRO A N 1
ATOM 1186 C CA . PRO A 1 159 ? 4.464 -9.807 15.005 1.00 90.06 159 PRO A CA 1
ATOM 1187 C C . PRO A 1 159 ? 3.296 -8.862 15.308 1.00 90.06 159 PRO A C 1
ATOM 1189 O O . PRO A 1 159 ? 2.207 -9.015 14.756 1.00 90.06 159 PRO A O 1
ATOM 1192 N N . GLN A 1 160 ? 3.525 -7.851 16.155 1.00 90.75 160 GLN A N 1
ATOM 1193 C CA . GLN A 1 160 ? 2.529 -6.818 16.447 1.00 90.75 160 GLN A CA 1
ATOM 1194 C C . GLN A 1 160 ? 2.104 -6.058 15.188 1.00 90.75 160 GLN A C 1
ATOM 1196 O O . GLN A 1 160 ? 0.915 -5.800 14.990 1.00 90.75 160 GLN A O 1
ATOM 1201 N N . LEU A 1 161 ? 3.043 -5.774 14.281 1.00 94.44 161 LEU A N 1
ATOM 1202 C CA . LEU A 1 161 ? 2.729 -5.043 13.060 1.00 94.44 161 LEU A CA 1
ATOM 1203 C C . LEU A 1 161 ? 1.900 -5.873 12.080 1.00 94.44 161 LEU A C 1
ATOM 1205 O O . LEU A 1 161 ? 1.100 -5.304 11.346 1.00 94.44 161 LEU A O 1
ATOM 1209 N N . TRP A 1 162 ? 1.990 -7.205 12.104 1.00 93.81 162 TRP A N 1
ATOM 1210 C CA . TRP A 1 162 ? 1.119 -8.054 11.283 1.00 93.81 162 TRP A CA 1
ATOM 1211 C C . TRP A 1 162 ? -0.348 -7.890 11.689 1.00 93.81 162 TRP A C 1
ATOM 1213 O O . TRP A 1 162 ? -1.220 -7.748 10.832 1.00 93.81 162 TRP A O 1
ATOM 1223 N N . ARG A 1 163 ? -0.621 -7.818 13.000 1.00 92.81 163 ARG A N 1
ATOM 1224 C CA . ARG A 1 163 ? -1.970 -7.577 13.536 1.00 92.81 163 ARG A CA 1
ATOM 1225 C C . ARG A 1 163 ? -2.439 -6.138 13.314 1.00 92.81 163 ARG A C 1
ATOM 1227 O O . ARG A 1 163 ? -3.622 -5.939 13.030 1.00 92.81 163 ARG A O 1
ATOM 1234 N N . LEU A 1 164 ? -1.552 -5.149 13.444 1.00 95.94 164 LEU A N 1
ATOM 1235 C CA . LEU A 1 164 ? -1.863 -3.744 13.151 1.00 95.94 164 LEU A CA 1
ATOM 1236 C C . LEU A 1 164 ? -2.251 -3.568 11.678 1.00 95.94 164 LEU A C 1
ATOM 1238 O O . LEU A 1 164 ? -3.291 -2.990 11.371 1.00 95.94 164 LEU A O 1
ATOM 1242 N N . MET A 1 165 ? -1.458 -4.157 10.781 1.00 96.56 165 MET A N 1
ATOM 1243 C CA . MET A 1 165 ? -1.630 -4.082 9.333 1.00 96.56 165 MET A CA 1
ATOM 1244 C C . MET A 1 165 ? -2.627 -5.109 8.782 1.00 96.56 165 MET A C 1
ATOM 1246 O O . MET A 1 165 ? -2.690 -5.288 7.570 1.00 96.56 165 MET A O 1
ATOM 1250 N N . ALA A 1 166 ? -3.406 -5.787 9.625 1.00 96.62 166 ALA A N 1
ATOM 1251 C CA . ALA A 1 166 ? -4.417 -6.757 9.202 1.00 96.62 166 ALA A CA 1
ATOM 1252 C C . ALA A 1 166 ? -3.901 -7.846 8.229 1.00 96.62 166 ALA A C 1
ATOM 1254 O O . ALA A 1 166 ? -4.614 -8.267 7.315 1.00 96.62 166 ALA A O 1
ATOM 1255 N N . VAL A 1 167 ? -2.655 -8.300 8.415 1.00 97.31 167 VAL A N 1
ATOM 1256 C CA . VAL A 1 167 ? -2.052 -9.384 7.627 1.00 97.31 167 VAL A CA 1
ATOM 1257 C C . VAL A 1 167 ? -2.779 -10.678 7.952 1.00 97.31 167 VAL A C 1
ATOM 1259 O O . VAL A 1 167 ? -2.657 -11.207 9.049 1.00 97.31 167 VAL A O 1
ATOM 1262 N N . ARG A 1 168 ? -3.560 -11.180 6.997 1.00 97.62 168 ARG A N 1
ATOM 1263 C CA . ARG A 1 168 ? -4.294 -12.442 7.131 1.00 97.62 168 ARG A CA 1
ATOM 1264 C C . ARG A 1 168 ? -3.516 -13.605 6.536 1.00 97.62 168 ARG A C 1
ATOM 1266 O O . ARG A 1 168 ? -3.612 -14.711 7.053 1.00 97.62 168 ARG A O 1
ATOM 1273 N N . PHE A 1 169 ? -2.758 -13.351 5.472 1.00 97.94 169 PHE A N 1
ATOM 1274 C CA . PHE A 1 169 ? -2.037 -14.389 4.751 1.00 97.94 169 PHE A CA 1
ATOM 1275 C C . PHE A 1 169 ? -0.547 -14.093 4.664 1.00 97.94 169 PHE A C 1
ATOM 1277 O O . PHE A 1 169 ? -0.147 -12.956 4.417 1.00 97.94 169 PHE A O 1
ATOM 1284 N N . PHE A 1 170 ? 0.258 -15.141 4.796 1.00 97.31 170 PHE A N 1
ATOM 1285 C CA . PHE A 1 170 ? 1.678 -15.125 4.461 1.00 97.31 170 PHE A CA 1
ATOM 1286 C C . PHE A 1 170 ? 1.936 -16.027 3.267 1.00 97.31 170 PHE A C 1
ATOM 1288 O O . PHE A 1 170 ? 1.375 -17.119 3.177 1.00 97.31 170 PHE A O 1
ATOM 1295 N N . ILE A 1 171 ? 2.831 -15.592 2.387 1.00 96.69 171 ILE A N 1
ATOM 1296 C CA . ILE A 1 171 ? 3.353 -16.414 1.299 1.00 96.69 171 ILE A CA 1
ATOM 1297 C C . ILE A 1 171 ? 4.851 -16.532 1.519 1.00 96.69 171 ILE A C 1
ATOM 1299 O O . ILE A 1 171 ? 5.550 -15.528 1.496 1.00 96.69 171 ILE A O 1
ATOM 1303 N N . LEU A 1 172 ? 5.346 -17.740 1.781 1.00 96.19 172 LEU A N 1
ATOM 1304 C CA . LEU A 1 172 ? 6.743 -17.965 2.157 1.00 96.19 172 LEU A CA 1
ATOM 1305 C C . LEU A 1 172 ? 7.426 -18.977 1.234 1.00 96.19 172 LEU A C 1
ATOM 1307 O O . LEU A 1 172 ? 6.754 -19.876 0.727 1.00 96.19 172 LEU A O 1
ATOM 1311 N N . PRO A 1 173 ? 8.747 -18.848 1.002 1.00 95.38 173 PRO A N 1
ATOM 1312 C CA . PRO A 1 173 ? 9.472 -19.725 0.082 1.00 95.38 173 PRO A CA 1
ATOM 1313 C C . PRO A 1 173 ? 9.716 -21.129 0.650 1.00 95.38 173 PRO A C 1
ATOM 1315 O O . PRO A 1 173 ? 10.022 -22.052 -0.100 1.00 95.38 173 PRO A O 1
ATOM 1318 N N . ASP A 1 174 ? 9.588 -21.295 1.968 1.00 94.81 174 ASP A N 1
ATOM 1319 C CA . ASP A 1 174 ? 9.808 -22.559 2.665 1.00 94.81 174 ASP A CA 1
ATOM 1320 C C . ASP A 1 174 ? 8.832 -22.725 3.839 1.00 94.81 174 ASP A C 1
ATOM 1322 O O . ASP A 1 174 ? 8.155 -21.777 4.255 1.00 94.81 174 ASP A O 1
ATOM 1326 N N . THR A 1 175 ? 8.762 -23.938 4.382 1.00 94.19 175 THR A N 1
ATOM 1327 C CA . THR A 1 175 ? 7.971 -24.238 5.568 1.00 94.19 175 THR A CA 1
ATOM 1328 C C . THR A 1 175 ? 8.603 -23.641 6.818 1.00 94.19 175 THR A C 1
ATOM 1330 O O . THR A 1 175 ? 9.728 -23.967 7.188 1.00 94.19 175 THR A O 1
ATOM 1333 N N . VAL A 1 176 ? 7.837 -22.809 7.513 1.00 93.75 176 VAL A N 1
ATOM 1334 C CA . VAL A 1 176 ? 8.182 -22.239 8.817 1.00 93.75 176 VAL A CA 1
ATOM 1335 C C . VAL A 1 176 ? 7.031 -22.407 9.807 1.00 93.75 176 VAL A C 1
ATOM 1337 O O . VAL A 1 176 ? 5.873 -22.581 9.416 1.00 93.75 176 VAL A O 1
ATOM 1340 N N . THR A 1 177 ? 7.347 -22.320 11.096 1.00 93.25 177 THR A N 1
ATOM 1341 C CA . THR A 1 177 ? 6.350 -22.225 12.167 1.00 93.25 177 THR A CA 1
ATOM 1342 C C . THR A 1 177 ? 6.130 -20.754 12.500 1.00 93.25 177 THR A C 1
ATOM 1344 O O . THR A 1 177 ? 7.033 -20.095 13.014 1.00 93.25 177 THR A O 1
ATOM 1347 N N . LEU A 1 178 ? 4.934 -20.244 12.212 1.00 91.19 178 LEU A N 1
ATOM 1348 C CA . LEU A 1 178 ? 4.537 -18.867 12.499 1.00 91.19 178 LEU A CA 1
ATOM 1349 C C . LEU A 1 178 ? 3.576 -18.838 13.698 1.00 91.19 178 LEU A C 1
ATOM 1351 O O . LEU A 1 178 ? 2.569 -19.545 13.680 1.00 91.19 178 LEU A O 1
ATOM 1355 N N . PRO A 1 179 ? 3.837 -18.028 14.739 1.00 90.44 179 PRO A N 1
ATOM 1356 C CA . PRO A 1 179 ? 2.902 -17.880 15.851 1.00 90.44 179 PRO A CA 1
ATOM 1357 C C . PRO A 1 179 ? 1.557 -17.301 15.389 1.00 90.44 179 PRO A C 1
ATOM 1359 O O . PRO A 1 179 ? 1.517 -16.187 14.871 1.00 90.44 179 PRO A O 1
ATOM 1362 N N . GLY A 1 180 ? 0.462 -18.032 15.614 1.00 93.12 180 GLY A N 1
ATOM 1363 C CA . GLY A 1 180 ? -0.894 -17.592 15.263 1.00 93.12 180 GLY A CA 1
ATOM 1364 C C . GLY A 1 180 ? -1.269 -17.771 13.789 1.00 93.12 180 GLY A C 1
ATOM 1365 O O . GLY A 1 180 ? -2.205 -17.113 13.334 1.00 93.12 180 GLY A O 1
ATOM 1366 N N . TYR A 1 181 ? -0.533 -18.601 13.043 1.00 96.75 181 TYR A N 1
ATOM 1367 C CA . TYR A 1 181 ? -0.833 -18.944 11.654 1.00 96.75 181 TYR A CA 1
ATOM 1368 C C . TYR A 1 181 ? -0.659 -20.442 11.420 1.00 96.75 181 TYR A C 1
ATOM 1370 O O . TYR A 1 181 ? 0.285 -21.063 11.918 1.00 96.75 181 TYR A O 1
ATOM 1378 N N . HIS A 1 182 ? -1.495 -21.001 10.553 1.00 97.12 182 HIS A N 1
ATOM 1379 C CA . HIS A 1 182 ? -1.378 -22.373 10.079 1.00 97.12 182 HIS A CA 1
ATOM 1380 C C . HIS A 1 182 ? -1.183 -22.406 8.565 1.00 97.12 182 HIS A C 1
ATOM 1382 O O . HIS A 1 182 ? -1.615 -21.524 7.822 1.00 97.12 182 HIS A O 1
ATOM 1388 N N . ARG A 1 183 ? -0.498 -23.445 8.089 1.00 97.62 183 ARG A N 1
ATOM 1389 C CA . ARG A 1 183 ? -0.287 -23.652 6.658 1.00 97.62 183 ARG A CA 1
ATOM 1390 C C . ARG A 1 183 ? -1.582 -24.145 6.017 1.00 97.62 183 ARG A C 1
ATOM 1392 O O . ARG A 1 183 ? -2.106 -25.178 6.425 1.00 97.62 183 ARG A O 1
ATOM 1399 N N . VAL A 1 184 ? -2.027 -23.458 4.972 1.00 96.75 184 VAL A N 1
ATOM 1400 C CA . VAL A 1 184 ? -3.222 -23.813 4.193 1.00 96.75 184 VAL A CA 1
ATOM 1401 C C . VAL A 1 184 ? -2.846 -24.582 2.932 1.00 96.75 184 VAL A C 1
ATOM 1403 O O . VAL A 1 184 ? -3.521 -25.540 2.562 1.00 96.75 184 VAL A O 1
ATOM 1406 N N . LEU A 1 185 ? -1.759 -24.187 2.263 1.00 96.88 185 LEU A N 1
ATOM 1407 C CA . LEU A 1 185 ? -1.406 -24.714 0.945 1.00 96.88 185 LEU A CA 1
ATOM 1408 C C . LEU A 1 185 ? 0.112 -24.652 0.707 1.00 96.88 185 LEU A C 1
ATOM 1410 O O . LEU A 1 185 ? 0.803 -23.805 1.268 1.00 96.88 185 LEU A O 1
ATOM 1414 N N . GLY A 1 186 ? 0.643 -25.576 -0.095 1.00 92.12 186 GLY A N 1
ATOM 1415 C CA . GLY A 1 186 ? 2.060 -25.637 -0.465 1.00 92.12 186 GLY A CA 1
ATOM 1416 C C . GLY A 1 186 ? 2.693 -27.031 -0.299 1.00 92.12 186 GLY A C 1
ATOM 1417 O O . GLY A 1 186 ? 2.182 -27.842 0.479 1.00 92.12 186 GLY A O 1
ATOM 1418 N N . PRO A 1 187 ? 3.810 -27.313 -0.996 1.00 95.06 187 PRO A N 1
ATOM 1419 C CA . PRO A 1 187 ? 4.498 -26.406 -1.918 1.00 95.06 187 PRO A CA 1
ATOM 1420 C C . PRO A 1 187 ? 3.713 -26.188 -3.217 1.00 95.06 187 PRO A C 1
ATOM 1422 O O . PRO A 1 187 ? 3.110 -27.112 -3.757 1.00 95.06 187 PRO A O 1
ATOM 1425 N N . VAL A 1 188 ? 3.737 -24.956 -3.720 1.00 94.69 188 VAL A N 1
ATOM 1426 C CA . VAL A 1 188 ? 3.226 -24.579 -5.043 1.00 94.69 188 VAL A CA 1
ATOM 1427 C C . VAL A 1 188 ? 4.352 -23.982 -5.865 1.00 94.69 188 VAL A C 1
ATOM 1429 O O . VAL A 1 188 ? 5.083 -23.130 -5.374 1.00 94.69 188 VAL A O 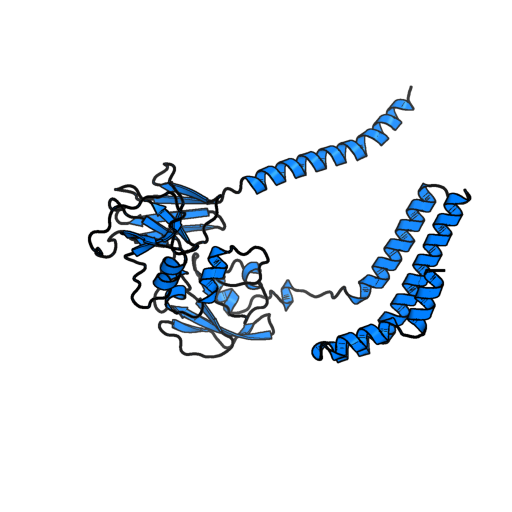1
ATOM 1432 N N . HIS A 1 189 ? 4.476 -24.408 -7.120 1.00 91.62 189 HIS A N 1
ATOM 1433 C CA . HIS A 1 189 ? 5.322 -23.726 -8.094 1.00 91.62 189 HIS A CA 1
ATOM 1434 C C . HIS A 1 189 ? 4.612 -22.453 -8.552 1.00 91.62 189 HIS A C 1
ATOM 1436 O O . HIS A 1 189 ? 3.583 -22.534 -9.223 1.00 91.62 189 HIS A O 1
ATOM 1442 N N . THR A 1 190 ? 5.125 -21.296 -8.138 1.00 91.38 190 THR A N 1
ATOM 1443 C CA . THR A 1 190 ? 4.548 -20.000 -8.508 1.00 91.38 190 THR A CA 1
ATOM 1444 C C . THR A 1 190 ? 4.997 -19.574 -9.901 1.00 91.38 190 THR A C 1
ATOM 1446 O O . THR A 1 190 ? 5.971 -20.100 -10.448 1.00 91.38 190 THR A O 1
ATOM 1449 N N . SER A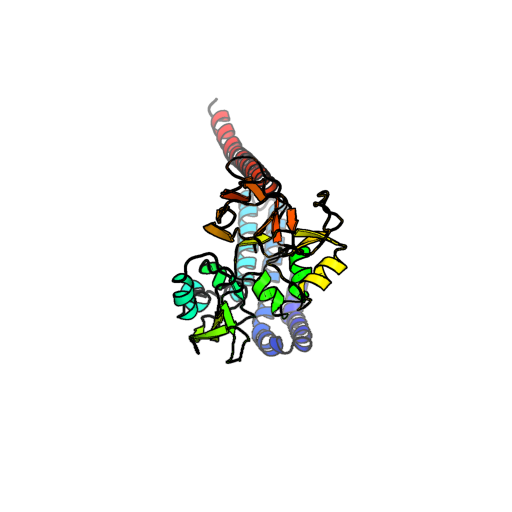 1 191 ? 4.343 -18.555 -10.460 1.00 86.44 191 SER A N 1
ATOM 1450 C CA . SER A 1 191 ? 4.746 -17.934 -11.734 1.00 86.44 191 SER A CA 1
ATOM 1451 C C . SER A 1 191 ? 6.172 -17.352 -11.725 1.00 86.44 191 SER A C 1
ATOM 1453 O O . SER A 1 191 ? 6.770 -17.112 -12.771 1.00 86.44 191 SER A O 1
ATOM 1455 N N . ALA A 1 192 ? 6.759 -17.142 -10.543 1.00 84.94 192 ALA A N 1
ATOM 1456 C CA . ALA A 1 192 ? 8.134 -16.675 -10.387 1.00 84.94 192 ALA A CA 1
ATOM 1457 C C . ALA A 1 192 ? 9.193 -17.790 -10.502 1.00 84.94 192 ALA A C 1
ATOM 1459 O O . ALA A 1 192 ? 10.385 -17.486 -10.352 1.00 84.94 192 ALA A O 1
ATOM 1460 N N . ASP A 1 193 ? 8.766 -19.037 -10.743 1.00 85.12 193 ASP A N 1
ATOM 1461 C CA . ASP A 1 193 ? 9.573 -20.263 -10.685 1.00 85.12 193 ASP A CA 1
ATOM 1462 C C . ASP A 1 193 ? 10.241 -20.457 -9.311 1.00 85.12 193 ASP A C 1
ATOM 1464 O O . ASP A 1 193 ? 11.413 -20.810 -9.174 1.00 85.12 193 ASP A O 1
ATOM 1468 N N . ARG A 1 194 ? 9.483 -20.147 -8.250 1.00 86.94 194 ARG A N 1
ATOM 1469 C CA . ARG A 1 194 ? 9.879 -20.336 -6.850 1.00 86.94 194 ARG A CA 1
ATOM 1470 C C . ARG A 1 194 ? 8.823 -21.175 -6.128 1.00 86.94 194 ARG A C 1
ATOM 1472 O O . ARG A 1 194 ? 7.636 -21.032 -6.425 1.00 86.94 194 ARG A O 1
ATOM 1479 N N . PRO A 1 195 ? 9.215 -22.047 -5.183 1.00 94.19 195 PRO A N 1
ATOM 1480 C CA . PRO A 1 195 ? 8.248 -22.685 -4.304 1.00 94.19 195 PRO A CA 1
ATOM 1481 C C . PRO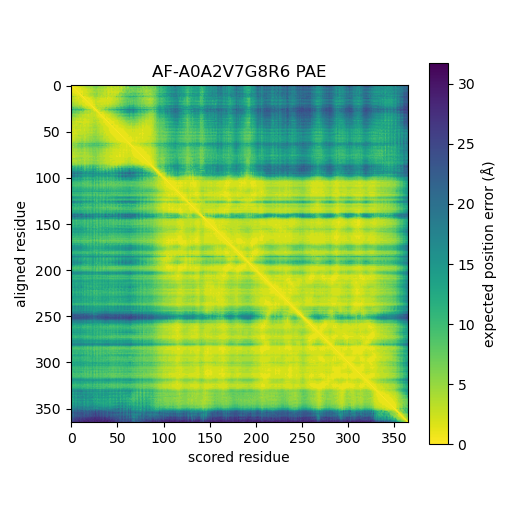 A 1 195 ? 7.571 -21.627 -3.425 1.00 94.19 195 PRO A C 1
ATOM 1483 O O . PRO A 1 195 ? 8.219 -20.700 -2.943 1.00 94.19 195 PRO A O 1
ATOM 1486 N N . GLY A 1 196 ? 6.266 -21.774 -3.225 1.00 96.44 196 GLY A N 1
ATOM 1487 C CA . GLY A 1 196 ? 5.459 -20.943 -2.344 1.00 96.44 196 GLY A CA 1
ATOM 1488 C C . GLY A 1 196 ? 4.601 -21.789 -1.409 1.00 96.44 196 GLY A C 1
ATOM 1489 O O . GLY A 1 196 ? 4.009 -22.793 -1.814 1.00 96.44 196 GLY A O 1
ATOM 1490 N N . TYR A 1 197 ? 4.518 -21.357 -0.157 1.00 97.81 197 TYR A N 1
ATOM 1491 C CA . TYR A 1 197 ? 3.645 -21.903 0.873 1.00 97.81 197 TYR A CA 1
ATOM 1492 C C . TYR A 1 197 ? 2.726 -20.796 1.375 1.00 97.81 197 TYR A C 1
ATOM 1494 O O . TYR A 1 197 ? 3.199 -19.731 1.767 1.00 97.81 197 TYR A O 1
ATOM 1502 N N . LEU A 1 198 ? 1.421 -21.054 1.368 1.00 98.12 198 LEU A N 1
ATOM 1503 C CA . LEU A 1 198 ? 0.406 -20.141 1.872 1.00 98.12 198 LEU A CA 1
ATOM 1504 C C . LEU A 1 198 ? 0.060 -20.502 3.316 1.00 98.12 198 LEU A C 1
ATOM 1506 O O . LEU A 1 198 ? -0.302 -21.643 3.622 1.00 98.12 198 LEU A O 1
ATOM 1510 N N . TYR A 1 199 ? 0.120 -19.500 4.178 1.00 98.19 199 TYR A N 1
ATOM 1511 C CA . TYR A 1 199 ? -0.296 -19.560 5.570 1.00 98.19 199 TYR A CA 1
ATOM 1512 C C . TYR A 1 199 ? -1.450 -18.596 5.798 1.00 98.19 199 TYR A C 1
ATOM 1514 O O . TYR A 1 199 ? -1.460 -17.508 5.223 1.00 98.19 199 TYR A O 1
ATOM 1522 N N . GLU A 1 200 ? -2.380 -18.971 6.665 1.00 98.00 200 GLU A N 1
ATOM 1523 C CA . GLU A 1 200 ? -3.509 -18.145 7.084 1.00 98.00 200 GLU A CA 1
ATOM 1524 C C . GLU A 1 200 ? -3.480 -17.948 8.599 1.00 98.00 200 GLU A C 1
ATOM 1526 O O . GLU A 1 200 ? -3.080 -18.842 9.347 1.00 98.00 200 GLU A O 1
ATOM 1531 N N . ALA A 1 201 ? -3.871 -16.756 9.045 1.00 97.25 201 ALA A N 1
ATOM 1532 C CA . ALA A 1 201 ? -3.993 -16.431 10.456 1.00 97.25 201 ALA A CA 1
ATOM 1533 C C . ALA A 1 201 ? -5.058 -17.310 11.132 1.00 97.25 201 ALA A C 1
ATOM 1535 O O . ALA A 1 201 ? -6.165 -17.467 10.621 1.00 97.25 201 ALA A O 1
ATOM 1536 N N . ASP A 1 202 ? -4.767 -17.803 12.336 1.00 95.94 202 ASP A N 1
ATOM 1537 C CA . ASP A 1 202 ? -5.699 -18.613 13.139 1.00 95.94 202 ASP A CA 1
ATOM 1538 C C . ASP A 1 202 ? -6.945 -17.823 13.577 1.00 95.94 202 ASP A C 1
ATOM 1540 O O . ASP A 1 202 ? -7.970 -18.389 13.952 1.00 95.94 202 ASP A O 1
ATOM 1544 N N . SER A 1 203 ? -6.862 -16.492 13.529 1.00 92.38 203 SER A N 1
ATOM 1545 C CA . SER A 1 203 ? -7.978 -15.580 13.759 1.00 92.38 203 SER A CA 1
ATOM 1546 C C . SER A 1 203 ? -7.974 -14.492 12.694 1.00 92.38 203 SER A C 1
ATOM 1548 O O . SER A 1 203 ? -6.907 -14.013 12.316 1.00 92.38 203 SER A O 1
ATOM 1550 N N . SER A 1 204 ? -9.154 -14.079 12.222 1.00 89.25 204 SER A N 1
ATOM 1551 C CA . SER A 1 204 ? -9.251 -13.000 11.235 1.00 89.25 204 SER A CA 1
ATOM 1552 C C . SER A 1 204 ? -8.799 -11.682 11.873 1.00 89.25 204 SER A C 1
ATOM 1554 O O . SER A 1 204 ? -9.509 -11.164 12.743 1.00 89.25 204 SER A O 1
ATOM 1556 N N . PRO A 1 205 ? -7.654 -11.108 11.466 1.00 91.81 205 PRO A N 1
ATOM 1557 C CA . PRO A 1 205 ? -7.202 -9.853 12.037 1.00 91.81 205 PRO A CA 1
ATOM 1558 C C . PRO A 1 205 ? -8.161 -8.725 11.617 1.00 91.81 205 PRO A C 1
ATOM 1560 O O . PRO A 1 205 ? -8.631 -8.702 10.474 1.00 91.81 205 PRO A O 1
ATOM 1563 N N . PRO A 1 206 ? -8.491 -7.787 12.519 1.00 93.44 206 PRO A N 1
ATOM 1564 C CA . PRO A 1 206 ? -9.459 -6.745 12.214 1.00 93.44 206 PRO A CA 1
ATOM 1565 C C . PRO A 1 206 ? -8.872 -5.738 11.220 1.00 93.44 206 PRO A C 1
ATOM 1567 O O . PRO A 1 206 ? -7.894 -5.051 11.514 1.00 93.44 206 PRO A O 1
ATOM 1570 N N . TYR A 1 207 ? -9.510 -5.625 10.054 1.00 96.88 207 TYR A N 1
ATOM 1571 C CA . TYR A 1 207 ? -9.171 -4.616 9.045 1.00 96.88 207 TYR A CA 1
ATOM 1572 C C . TYR A 1 207 ? -9.554 -3.197 9.485 1.00 96.88 207 TYR A C 1
ATOM 1574 O O . TYR A 1 207 ? -8.893 -2.218 9.153 1.00 96.88 207 TYR A O 1
ATOM 1582 N N . ALA A 1 208 ? -10.625 -3.101 10.268 1.00 97.69 208 ALA A N 1
ATOM 1583 C CA . ALA A 1 208 ? -11.100 -1.888 10.904 1.00 97.69 208 ALA A CA 1
ATOM 1584 C C . ALA A 1 208 ? -11.390 -2.190 12.377 1.00 97.69 208 ALA A C 1
ATOM 1586 O O . ALA A 1 208 ? -11.895 -3.266 12.705 1.00 97.69 208 ALA A O 1
ATOM 1587 N N . ARG A 1 209 ? -11.089 -1.247 13.271 1.00 96.94 209 ARG A N 1
ATOM 1588 C CA . ARG A 1 209 ? -11.306 -1.395 14.715 1.00 96.94 209 ARG A CA 1
ATOM 1589 C C . ARG A 1 209 ? -11.806 -0.104 15.344 1.00 96.94 209 ARG A C 1
ATOM 1591 O O . ARG A 1 209 ? -11.496 0.984 14.869 1.00 96.94 209 ARG A O 1
ATOM 1598 N N . ILE A 1 210 ? -12.565 -0.244 16.428 1.00 97.75 210 ILE A N 1
ATOM 1599 C CA . ILE A 1 210 ? -12.966 0.885 17.265 1.00 97.75 210 ILE A CA 1
ATOM 1600 C C . ILE A 1 210 ? -12.051 0.931 18.476 1.00 97.75 210 ILE A C 1
ATOM 1602 O O . ILE A 1 210 ? -11.995 -0.033 19.240 1.00 97.75 210 ILE A O 1
ATOM 1606 N N . VAL A 1 211 ? -11.382 2.062 18.663 1.00 96.06 211 VAL A N 1
ATOM 1607 C CA . VAL A 1 211 ? -10.514 2.315 19.812 1.00 96.06 211 VAL A CA 1
ATOM 1608 C C . VAL A 1 211 ? -11.136 3.388 20.710 1.00 96.06 211 VAL A C 1
ATOM 1610 O O . VAL A 1 211 ? -11.583 4.422 20.213 1.00 96.06 211 VAL A O 1
ATOM 1613 N N . PRO A 1 212 ? -11.212 3.154 22.029 1.00 94.62 212 PRO A N 1
ATOM 1614 C CA . PRO A 1 212 ? -11.791 4.101 22.982 1.00 94.62 212 PRO A CA 1
ATOM 1615 C C . PRO A 1 212 ? -10.828 5.225 23.387 1.00 94.62 212 PRO A C 1
ATOM 1617 O O . PRO A 1 212 ? -11.265 6.219 23.959 1.00 94.62 212 PRO A O 1
ATOM 1620 N N . VAL A 1 213 ? -9.522 5.067 23.141 1.00 93.94 213 VAL A N 1
ATOM 1621 C CA . VAL A 1 213 ? -8.506 6.052 23.524 1.00 93.94 213 VAL A CA 1
ATOM 1622 C C . VAL A 1 213 ? -7.636 6.422 22.347 1.00 93.94 213 VAL A C 1
ATOM 1624 O O . VAL A 1 213 ? -7.163 5.562 21.606 1.00 93.94 213 VAL A O 1
ATOM 1627 N N . LEU A 1 214 ? -7.372 7.720 22.259 1.00 95.44 214 LEU A N 1
ATOM 1628 C CA . LEU A 1 214 ? -6.351 8.292 21.409 1.00 95.44 214 LEU A CA 1
ATOM 1629 C C . LEU A 1 214 ? -5.342 9.024 22.291 1.00 95.44 214 LEU A C 1
ATOM 1631 O O . LEU A 1 214 ? -5.716 9.950 23.011 1.00 95.44 214 LEU A O 1
ATOM 1635 N N . ALA A 1 215 ? -4.080 8.612 22.247 1.00 94.75 215 ALA A N 1
ATOM 1636 C CA . ALA A 1 215 ? -2.992 9.334 22.896 1.00 94.75 215 ALA A CA 1
ATOM 1637 C C . ALA A 1 215 ? -2.122 10.041 21.857 1.00 94.75 215 ALA A C 1
ATOM 1639 O O . ALA A 1 215 ? -2.088 9.674 20.684 1.00 94.75 215 ALA A O 1
ATOM 1640 N N . LYS A 1 216 ? -1.429 11.086 22.302 1.00 95.25 216 LYS A N 1
ATOM 1641 C CA . LYS A 1 216 ? -0.552 11.896 21.463 1.00 95.25 216 LYS A CA 1
ATOM 1642 C C . LYS A 1 216 ? 0.882 11.738 21.948 1.00 95.25 216 LYS A C 1
ATOM 1644 O O . LYS A 1 216 ? 1.111 11.844 23.150 1.00 95.25 216 LYS A O 1
ATOM 1649 N N . GLY A 1 217 ? 1.809 11.490 21.030 1.00 94.75 217 GLY A N 1
ATOM 1650 C CA . GLY A 1 217 ? 3.232 11.295 21.324 1.00 94.75 217 GLY A CA 1
ATOM 1651 C C . GLY A 1 217 ? 4.117 11.837 20.207 1.00 94.75 217 GLY A C 1
ATOM 1652 O O . GLY A 1 217 ? 3.625 12.177 19.127 1.00 94.75 217 GLY A O 1
ATOM 1653 N N . THR A 1 218 ? 5.418 11.967 20.461 1.00 95.44 218 THR A N 1
ATOM 1654 C CA . THR A 1 218 ? 6.380 12.290 19.393 1.00 95.44 218 THR A CA 1
ATOM 1655 C C . THR A 1 218 ? 6.444 11.148 18.370 1.00 95.44 218 THR A C 1
ATOM 1657 O O . THR A 1 218 ? 6.113 10.011 18.717 1.00 95.44 218 THR A O 1
ATOM 1660 N N . PRO A 1 219 ? 6.872 11.397 17.119 1.00 92.06 219 PRO A N 1
ATOM 1661 C CA . PRO A 1 219 ? 6.982 10.334 16.118 1.00 92.06 219 PRO A CA 1
ATOM 1662 C C . PRO A 1 219 ? 7.776 9.108 16.609 1.00 92.06 219 PRO A C 1
ATOM 1664 O O . PRO A 1 219 ? 7.399 7.966 16.347 1.00 92.06 219 PRO A O 1
ATOM 1667 N N . GLU A 1 220 ? 8.843 9.324 17.380 1.00 92.69 220 GLU A N 1
ATOM 1668 C CA . GLU A 1 220 ? 9.663 8.257 17.960 1.00 92.69 220 GLU A CA 1
ATOM 1669 C C . GLU A 1 220 ? 8.919 7.469 19.047 1.00 92.69 220 GLU A C 1
ATOM 1671 O O . GLU A 1 220 ? 9.001 6.240 19.080 1.00 92.69 220 GLU A O 1
ATOM 1676 N N . GLU A 1 221 ? 8.170 8.154 19.917 1.00 95.69 221 GLU A N 1
ATOM 1677 C CA . GLU A 1 221 ? 7.337 7.523 20.947 1.00 95.69 221 GLU A CA 1
ATOM 1678 C C . GLU A 1 221 ? 6.208 6.702 20.320 1.00 95.69 221 GLU A C 1
ATOM 1680 O O . GLU A 1 221 ? 5.935 5.588 20.772 1.00 95.69 221 GLU A O 1
ATOM 1685 N N . VAL A 1 222 ? 5.582 7.223 19.257 1.00 96.12 222 VAL A N 1
ATOM 1686 C CA . VAL A 1 222 ? 4.546 6.515 18.498 1.00 96.12 222 VAL A CA 1
ATOM 1687 C C . VAL A 1 222 ? 5.121 5.218 17.938 1.00 96.12 222 VAL A C 1
ATOM 1689 O O . VAL A 1 222 ? 4.628 4.144 18.278 1.00 96.12 222 VAL A O 1
ATOM 1692 N N . LEU A 1 223 ? 6.203 5.287 17.157 1.00 95.00 223 LEU A N 1
ATOM 1693 C CA . LEU A 1 223 ? 6.839 4.103 16.572 1.00 95.00 223 LEU A CA 1
ATOM 1694 C C . LEU A 1 223 ? 7.292 3.092 17.632 1.00 95.00 223 LEU A C 1
ATOM 1696 O O . LEU A 1 223 ? 7.004 1.903 17.500 1.00 95.00 223 LEU A O 1
ATOM 1700 N N . GLY A 1 224 ? 7.959 3.558 18.692 1.00 95.19 224 GLY A N 1
ATOM 1701 C CA . GLY A 1 224 ? 8.421 2.705 19.787 1.00 95.19 224 GLY A CA 1
ATOM 1702 C C . GLY A 1 224 ? 7.274 1.988 20.502 1.00 95.19 224 GLY A C 1
ATOM 1703 O O . GLY A 1 224 ? 7.404 0.818 20.854 1.00 95.19 224 GLY A O 1
ATOM 1704 N N . THR A 1 225 ? 6.128 2.655 20.655 1.00 95.81 225 THR A N 1
ATOM 1705 C CA . THR A 1 225 ? 4.938 2.065 21.280 1.00 95.81 225 THR A CA 1
ATOM 1706 C C . THR A 1 225 ? 4.263 1.040 20.367 1.00 95.81 225 THR A C 1
ATOM 1708 O O . THR A 1 225 ? 3.852 -0.010 20.850 1.00 95.81 225 THR A O 1
ATOM 1711 N N . LEU A 1 226 ? 4.181 1.281 19.051 1.00 96.50 226 LEU A N 1
ATOM 1712 C CA . LEU A 1 226 ? 3.536 0.348 18.109 1.00 96.50 226 LEU A CA 1
ATOM 1713 C C . LEU A 1 226 ? 4.248 -1.012 18.014 1.00 96.50 226 LEU A C 1
ATOM 1715 O O . LEU A 1 226 ? 3.608 -2.018 17.709 1.00 96.50 226 LEU A O 1
ATOM 1719 N N . ILE A 1 227 ? 5.558 -1.056 18.269 1.00 95.56 227 ILE A N 1
ATOM 1720 C CA . ILE A 1 227 ? 6.347 -2.300 18.248 1.00 95.56 227 ILE A CA 1
ATOM 1721 C C . ILE A 1 227 ? 6.477 -2.962 19.628 1.00 95.56 227 ILE A C 1
ATOM 1723 O O . ILE A 1 227 ? 7.004 -4.076 19.716 1.00 95.56 227 ILE A O 1
ATOM 1727 N N . ASP A 1 228 ? 6.004 -2.312 20.697 1.00 95.06 228 ASP A N 1
ATOM 1728 C CA . ASP A 1 228 ? 6.026 -2.861 22.054 1.00 95.06 228 ASP A CA 1
ATOM 1729 C C . ASP A 1 228 ? 5.022 -4.029 22.163 1.00 95.06 228 ASP A C 1
ATOM 1731 O O . ASP A 1 228 ? 3.831 -3.850 21.894 1.00 95.06 228 ASP A O 1
ATOM 1735 N N . PRO A 1 229 ? 5.442 -5.234 22.598 1.00 92.94 229 PRO A N 1
ATOM 1736 C CA . PRO A 1 229 ? 4.543 -6.375 22.768 1.00 92.94 229 PRO A CA 1
ATOM 1737 C C . PRO A 1 229 ? 3.363 -6.141 23.723 1.00 92.94 229 PRO A C 1
ATOM 1739 O O . PRO A 1 229 ? 2.397 -6.899 23.673 1.00 92.94 229 PRO A O 1
ATOM 1742 N N . ARG A 1 230 ? 3.440 -5.132 24.599 1.00 92.56 230 ARG A N 1
ATOM 1743 C CA . ARG A 1 230 ? 2.381 -4.752 25.546 1.00 92.56 230 ARG A CA 1
ATOM 1744 C C . ARG A 1 230 ? 1.300 -3.869 24.916 1.00 92.56 230 ARG A C 1
ATOM 1746 O O . ARG A 1 230 ? 0.291 -3.618 25.573 1.00 92.56 230 ARG A O 1
ATOM 1753 N N . MET A 1 231 ? 1.511 -3.374 23.696 1.00 92.81 231 MET A N 1
ATOM 1754 C CA . MET A 1 231 ? 0.546 -2.535 22.994 1.00 92.81 231 MET A CA 1
ATOM 1755 C C . MET A 1 231 ? -0.730 -3.323 22.671 1.00 92.81 231 MET A C 1
ATOM 1757 O O . MET A 1 231 ? -0.684 -4.400 22.076 1.00 92.81 231 MET A O 1
ATOM 1761 N N . ASP A 1 232 ? -1.880 -2.765 23.054 1.00 92.75 232 ASP A N 1
ATOM 1762 C CA . ASP A 1 232 ? -3.201 -3.310 22.738 1.00 92.75 232 ASP A CA 1
ATOM 1763 C C . ASP A 1 232 ? -3.925 -2.376 21.760 1.00 92.75 232 ASP A C 1
ATOM 1765 O O . ASP A 1 232 ? -4.558 -1.389 22.155 1.00 92.75 232 ASP A O 1
ATOM 1769 N N . PHE A 1 233 ? -3.840 -2.715 20.471 1.00 93.31 233 PHE A N 1
ATOM 1770 C CA . PHE A 1 233 ? -4.460 -1.964 19.375 1.00 93.31 233 PHE A CA 1
ATOM 1771 C C . PHE A 1 233 ? -5.991 -1.885 19.460 1.00 93.31 233 PHE A C 1
ATOM 1773 O O . PHE A 1 233 ? -6.595 -1.119 18.717 1.00 93.31 233 PHE A O 1
ATOM 1780 N N . ASP A 1 234 ? -6.643 -2.660 20.332 1.00 92.44 234 ASP A N 1
ATOM 1781 C CA . ASP A 1 234 ? -8.098 -2.596 20.518 1.00 92.44 234 ASP A CA 1
ATOM 1782 C C . ASP A 1 234 ? -8.508 -1.621 21.643 1.00 92.44 234 ASP A C 1
ATOM 1784 O O . ASP A 1 234 ? -9.699 -1.410 21.899 1.00 92.44 234 ASP A O 1
ATOM 1788 N N . ARG A 1 235 ? -7.528 -1.008 22.324 1.00 93.62 235 ARG A N 1
ATOM 1789 C CA . ARG A 1 235 ? -7.738 -0.047 23.421 1.00 93.62 235 ARG A CA 1
ATOM 1790 C C . ARG A 1 235 ? -7.171 1.332 23.135 1.00 93.62 235 ARG A C 1
ATOM 1792 O O . ARG A 1 235 ? -7.746 2.319 23.587 1.00 93.62 235 ARG A O 1
ATOM 1799 N N . LEU A 1 236 ? -6.047 1.390 22.434 1.00 94.00 236 LEU A N 1
ATOM 1800 C CA . LEU A 1 236 ? -5.275 2.605 22.249 1.00 94.00 236 LEU A CA 1
ATOM 1801 C C . LEU A 1 236 ? -4.892 2.749 20.780 1.00 94.00 236 LEU A C 1
ATOM 1803 O O . LEU A 1 236 ? -4.376 1.808 20.186 1.00 94.00 236 LEU A O 1
ATOM 1807 N N . ALA A 1 237 ? -5.109 3.940 20.238 1.00 96.69 237 ALA A N 1
ATOM 1808 C CA . ALA A 1 237 ? -4.418 4.416 19.050 1.00 96.69 237 ALA A CA 1
ATOM 1809 C C . ALA A 1 237 ? -3.598 5.659 19.394 1.00 96.69 237 ALA A C 1
ATOM 1811 O O . ALA A 1 237 ? -3.821 6.330 20.410 1.00 96.69 237 ALA A O 1
ATOM 1812 N N . LEU A 1 238 ? -2.641 5.963 18.533 1.00 97.00 238 LEU A N 1
ATOM 1813 C CA . LEU A 1 238 ? -1.669 7.022 18.713 1.00 97.00 238 LEU A CA 1
ATOM 1814 C C . LEU A 1 238 ? -1.744 8.016 17.557 1.00 97.00 238 LEU A C 1
ATOM 1816 O O . LEU A 1 238 ? -1.941 7.637 16.405 1.00 97.00 238 LEU A O 1
ATOM 1820 N N . ILE A 1 239 ? -1.551 9.293 17.864 1.00 97.25 239 ILE A N 1
ATOM 1821 C CA . ILE A 1 239 ? -1.318 10.350 16.876 1.00 97.25 239 ILE A CA 1
ATOM 1822 C C . ILE A 1 239 ? -0.027 11.093 17.193 1.00 97.25 239 ILE A C 1
ATOM 1824 O O . ILE A 1 239 ? 0.385 11.223 18.346 1.00 97.25 239 ILE A O 1
ATOM 1828 N N . ASP A 1 240 ? 0.589 11.609 16.142 1.00 94.12 240 ASP A N 1
ATOM 1829 C CA . ASP A 1 240 ? 1.807 12.403 16.219 1.00 94.12 240 ASP A CA 1
ATOM 1830 C C . ASP A 1 240 ? 1.526 13.808 16.793 1.00 94.12 240 ASP A C 1
ATOM 1832 O O . ASP A 1 240 ? 0.439 14.373 16.621 1.00 94.12 240 ASP A O 1
ATOM 1836 N N . THR A 1 241 ? 2.507 14.414 17.465 1.00 93.44 241 THR A N 1
ATOM 1837 C CA . THR A 1 241 ? 2.393 15.778 18.005 1.00 93.44 241 THR A CA 1
ATOM 1838 C C . THR A 1 241 ? 2.129 16.859 16.950 1.00 93.44 241 THR A C 1
ATOM 1840 O O . THR A 1 241 ? 1.524 17.882 17.276 1.00 93.44 241 THR A O 1
ATOM 1843 N N . SER A 1 242 ? 2.517 16.625 15.695 1.00 89.94 242 SER A N 1
ATOM 1844 C CA . SER A 1 242 ? 2.254 17.476 14.528 1.00 89.94 242 SER A CA 1
ATOM 1845 C C . SER A 1 242 ? 0.787 17.508 14.096 1.00 89.94 242 SER A C 1
ATOM 1847 O O . SER A 1 242 ? 0.367 18.468 13.440 1.00 89.94 242 SER A O 1
ATOM 1849 N N . GLU A 1 243 ? -0.020 16.517 14.487 1.00 91.81 243 GLU A N 1
ATOM 1850 C CA . GLU A 1 243 ? -1.459 16.541 14.240 1.00 91.81 243 GLU A CA 1
ATOM 1851 C C . GLU A 1 243 ? -2.105 17.678 15.039 1.00 91.81 243 GLU A C 1
ATOM 1853 O O . GLU A 1 243 ? -1.894 17.825 16.242 1.00 91.81 243 GLU A O 1
ATOM 1858 N N . ARG A 1 244 ? -2.953 18.495 14.404 1.00 90.88 244 ARG A N 1
ATOM 1859 C CA . ARG A 1 244 ? -3.640 19.613 15.091 1.00 90.88 244 ARG A CA 1
ATOM 1860 C C . ARG A 1 244 ? -4.800 19.157 15.983 1.00 90.88 244 ARG A C 1
ATOM 1862 O O . ARG A 1 244 ? -5.438 19.984 16.629 1.00 90.88 244 ARG A O 1
ATOM 1869 N N . TYR A 1 245 ? -5.086 17.859 16.005 1.00 92.62 245 TYR A N 1
ATOM 1870 C CA . TYR A 1 245 ? -6.143 17.274 16.814 1.00 92.62 245 TYR A CA 1
ATOM 1871 C C . TYR A 1 245 ? -5.730 17.186 18.288 1.00 92.62 245 TYR A C 1
ATOM 1873 O O . TYR A 1 245 ? -4.596 16.816 18.608 1.00 92.62 245 TYR A O 1
ATOM 1881 N N . ASN A 1 246 ? -6.665 17.515 19.180 1.00 91.44 246 ASN A N 1
ATOM 1882 C CA . ASN A 1 246 ? -6.486 17.427 20.625 1.00 91.44 246 ASN A CA 1
ATOM 1883 C C . ASN A 1 246 ? -7.438 16.354 21.171 1.00 91.44 246 ASN A C 1
ATOM 1885 O O . ASN A 1 246 ? -8.642 16.612 21.243 1.00 91.44 246 ASN A O 1
ATOM 1889 N N . PRO A 1 247 ? -6.930 15.157 21.510 1.00 88.62 247 PRO A N 1
ATOM 1890 C CA . PRO A 1 247 ? -7.761 14.087 22.040 1.00 88.62 247 PRO A CA 1
ATOM 1891 C C . PRO A 1 247 ? -8.251 14.409 23.454 1.00 88.62 247 PRO A C 1
ATOM 1893 O O . PRO A 1 247 ? -7.694 15.260 24.153 1.00 88.62 247 PRO A O 1
ATOM 1896 N N . LEU A 1 248 ? -9.297 13.702 23.883 1.00 85.56 248 LEU A N 1
ATOM 1897 C CA . LEU A 1 248 ? -9.788 13.784 25.257 1.00 85.56 248 LEU A CA 1
ATOM 1898 C C . LEU A 1 248 ? -8.698 13.334 26.252 1.00 85.56 248 LEU A C 1
ATOM 1900 O O . LEU A 1 248 ? -7.966 12.387 25.952 1.00 85.56 248 LEU A O 1
ATOM 1904 N N . PRO A 1 249 ? -8.588 13.967 27.438 1.00 83.62 249 PRO A N 1
ATOM 1905 C CA . PRO A 1 249 ? -7.618 13.565 28.450 1.00 83.62 249 PRO A CA 1
ATOM 1906 C C . PRO A 1 249 ? -7.782 12.098 28.856 1.00 83.62 249 PRO A C 1
ATOM 1908 O O . PRO A 1 249 ? -8.867 11.662 29.241 1.00 83.62 249 PRO A O 1
ATOM 1911 N N . VAL A 1 250 ? -6.680 11.350 28.818 1.00 80.25 250 VAL A N 1
ATOM 1912 C CA . VAL A 1 250 ? -6.645 9.944 29.228 1.00 80.25 250 VAL A CA 1
ATOM 1913 C C . VAL A 1 250 ? -6.331 9.878 30.717 1.00 80.25 250 VAL A C 1
ATOM 1915 O O . VAL A 1 250 ? -5.200 10.114 31.131 1.00 80.25 250 VAL A O 1
ATOM 1918 N N . THR A 1 251 ? -7.333 9.577 31.538 1.00 77.88 251 THR A N 1
ATOM 1919 C CA . THR A 1 251 ? -7.167 9.448 32.999 1.00 77.88 251 THR A CA 1
ATOM 1920 C C . THR A 1 251 ? -6.883 8.012 33.439 1.00 77.88 251 THR A C 1
ATOM 1922 O O . THR A 1 251 ? -6.323 7.790 34.508 1.00 77.88 251 THR A O 1
ATOM 1925 N N . SER A 1 252 ? -7.251 7.026 32.617 1.00 80.69 252 SER A N 1
ATOM 1926 C CA . SER A 1 252 ? -6.962 5.601 32.806 1.00 80.69 252 SER A CA 1
ATOM 1927 C C . SER A 1 252 ? -7.074 4.862 31.469 1.00 80.69 252 SER A C 1
ATOM 1929 O O . SER A 1 252 ? -7.713 5.366 30.545 1.00 80.69 252 SER A O 1
ATOM 1931 N N . LEU A 1 253 ? -6.464 3.677 31.352 1.00 78.38 253 LEU A N 1
ATOM 1932 C CA . LEU A 1 253 ? -6.669 2.795 30.199 1.00 78.38 253 LEU A CA 1
ATOM 1933 C C . LEU A 1 253 ? -8.043 2.112 30.323 1.00 78.38 253 LEU A C 1
ATOM 1935 O O . LEU A 1 253 ? -8.230 1.301 31.235 1.00 78.38 253 LEU A O 1
ATOM 1939 N N . PRO A 1 254 ? -9.014 2.409 29.443 1.00 82.38 254 PRO A N 1
ATOM 1940 C CA . PRO A 1 254 ? -10.344 1.836 29.534 1.00 82.38 254 PRO A CA 1
ATOM 1941 C C . PRO A 1 254 ? -10.369 0.385 29.040 1.00 82.38 254 PRO A C 1
ATOM 1943 O O . PRO A 1 254 ? -9.409 -0.158 28.477 1.00 82.38 254 PRO A O 1
ATOM 1946 N N . GLN A 1 255 ? -11.514 -0.260 29.260 1.00 87.31 255 GLN A N 1
ATOM 1947 C CA . GLN A 1 255 ? -11.824 -1.538 28.624 1.00 87.31 255 GLN A CA 1
ATOM 1948 C C . GLN A 1 255 ? -11.878 -1.384 27.094 1.00 87.31 255 GLN A C 1
ATOM 1950 O O . GLN A 1 255 ? -12.153 -0.280 26.620 1.00 87.31 255 GLN A O 1
ATOM 1955 N N . PRO A 1 256 ? -11.632 -2.456 26.312 1.00 89.00 256 PRO A N 1
ATOM 1956 C CA . PRO A 1 256 ? -11.754 -2.395 24.862 1.00 89.00 256 PRO A CA 1
ATOM 1957 C C . PRO A 1 256 ? -13.165 -1.950 24.491 1.00 89.00 256 PRO A C 1
ATOM 1959 O O . PRO A 1 256 ? -14.127 -2.261 25.207 1.00 89.00 256 PRO A O 1
ATOM 1962 N N . SER A 1 257 ? -13.293 -1.244 23.368 1.00 89.50 257 SER A N 1
ATOM 1963 C CA . SER A 1 257 ? -14.605 -0.781 22.929 1.00 89.50 257 SER A CA 1
ATOM 1964 C C . SER A 1 257 ? -15.568 -1.959 22.772 1.00 89.50 257 SER A C 1
ATOM 1966 O O . SER A 1 257 ? -15.221 -3.016 22.228 1.00 89.50 257 SER A O 1
ATOM 1968 N N . ARG A 1 258 ? -16.800 -1.772 23.260 1.00 91.88 258 ARG A N 1
ATOM 1969 C CA . ARG A 1 258 ? -17.893 -2.721 23.013 1.00 91.88 258 ARG A CA 1
ATOM 1970 C C . ARG A 1 258 ? -18.310 -2.693 21.547 1.00 91.88 258 ARG A C 1
ATOM 1972 O O . ARG A 1 258 ? -18.731 -3.723 21.034 1.00 91.88 258 ARG A O 1
ATOM 1979 N N . SER A 1 259 ? -18.176 -1.538 20.897 1.00 94.69 259 SER A N 1
ATOM 1980 C CA . SER A 1 259 ? -18.413 -1.360 19.470 1.00 94.69 259 SER A CA 1
ATOM 1981 C C . SER A 1 259 ? -17.337 -2.073 18.658 1.00 94.69 259 SER A C 1
ATOM 1983 O O . SER A 1 259 ? -16.145 -1.976 18.950 1.00 94.69 259 SER A O 1
ATOM 1985 N N . LYS A 1 260 ? -17.754 -2.772 17.609 1.00 95.75 260 LYS A N 1
ATOM 1986 C CA . LYS A 1 260 ? -16.881 -3.381 16.608 1.00 95.75 260 LYS A CA 1
ATOM 1987 C C . LYS A 1 260 ? -17.087 -2.684 15.275 1.00 95.75 260 LYS A C 1
ATOM 1989 O O . LYS A 1 260 ? -18.194 -2.254 14.968 1.00 95.75 260 LYS A O 1
ATOM 1994 N N . ALA A 1 261 ? -16.012 -2.578 14.505 1.00 97.38 261 ALA A N 1
ATOM 1995 C CA . ALA A 1 261 ? -16.064 -2.090 13.139 1.00 97.38 261 ALA A CA 1
ATOM 1996 C C . ALA A 1 261 ? -16.054 -3.284 12.182 1.00 97.38 261 ALA A C 1
ATOM 1998 O O . ALA A 1 261 ? -15.331 -4.257 12.396 1.00 97.38 261 ALA A O 1
ATOM 1999 N N . THR A 1 262 ? -16.860 -3.232 11.131 1.00 97.12 262 THR A N 1
ATOM 2000 C CA . THR A 1 262 ? -16.885 -4.244 10.073 1.00 97.12 262 THR A CA 1
ATOM 2001 C C . THR A 1 262 ? -16.933 -3.540 8.733 1.00 97.12 262 THR A C 1
ATOM 2003 O O . THR A 1 262 ? -17.829 -2.737 8.483 1.00 97.12 262 THR A O 1
ATOM 2006 N N . VAL A 1 263 ? -15.960 -3.831 7.873 1.00 97.75 263 VAL A N 1
ATOM 2007 C CA . VAL A 1 263 ? -15.942 -3.310 6.505 1.00 97.75 263 VAL A CA 1
ATOM 2008 C C . VAL A 1 263 ? -17.013 -4.054 5.709 1.00 97.75 263 VAL A C 1
ATOM 2010 O O . VAL A 1 263 ? -16.920 -5.264 5.535 1.00 97.75 263 VAL A O 1
ATOM 2013 N N . GLN A 1 264 ? -18.054 -3.341 5.284 1.00 97.12 264 GLN A N 1
ATOM 2014 C CA . GLN A 1 264 ? -19.177 -3.893 4.521 1.00 97.12 264 GLN A CA 1
ATOM 2015 C C . GLN A 1 264 ? -18.900 -3.902 3.018 1.00 97.12 264 GLN A C 1
ATOM 2017 O O . GLN A 1 264 ? -19.328 -4.812 2.313 1.00 97.12 264 GLN A O 1
ATOM 2022 N N . ALA A 1 265 ? -18.184 -2.887 2.539 1.00 96.94 265 ALA A N 1
ATOM 2023 C CA . ALA A 1 265 ? -17.745 -2.778 1.159 1.00 96.94 265 ALA A CA 1
ATOM 2024 C C . ALA A 1 265 ? -16.319 -2.231 1.131 1.00 96.94 265 ALA A C 1
ATOM 2026 O O . ALA A 1 265 ? -16.001 -1.280 1.850 1.00 96.94 265 ALA A O 1
ATOM 2027 N N . TRP A 1 266 ? -15.477 -2.835 0.298 1.00 96.50 266 TRP A N 1
ATOM 2028 C CA . TRP A 1 266 ? -14.099 -2.417 0.090 1.00 96.50 266 TRP A CA 1
ATOM 2029 C C . TRP A 1 266 ? -13.805 -2.392 -1.405 1.00 96.50 266 TRP A C 1
ATOM 2031 O O . TRP A 1 266 ? -13.994 -3.389 -2.100 1.00 96.50 266 TRP A O 1
ATOM 2041 N N . GLU A 1 267 ? -13.337 -1.246 -1.877 1.00 95.19 267 GLU A N 1
ATOM 2042 C CA . GLU A 1 267 ? -12.820 -1.019 -3.218 1.00 95.19 267 GLU A CA 1
ATOM 2043 C C . GLU A 1 267 ? -11.569 -0.134 -3.098 1.00 95.19 267 GLU A C 1
ATOM 2045 O O . GLU A 1 267 ? -11.449 0.649 -2.146 1.00 95.19 267 GLU A O 1
ATOM 2050 N N . PRO A 1 268 ? -10.631 -0.181 -4.058 1.00 92.00 268 PRO A N 1
ATOM 2051 C CA . PRO A 1 268 ? -9.513 0.752 -4.073 1.00 92.00 268 PRO A CA 1
ATOM 2052 C C . PRO A 1 268 ? -9.995 2.209 -3.986 1.00 92.00 268 PRO A C 1
ATOM 2054 O O . PRO A 1 268 ? -10.708 2.703 -4.858 1.00 92.00 268 PRO A O 1
ATOM 2057 N N . GLY A 1 269 ? -9.612 2.904 -2.913 1.00 94.94 269 GLY A N 1
ATOM 2058 C CA . GLY A 1 269 ? -10.001 4.295 -2.677 1.00 94.94 269 GLY A CA 1
ATOM 2059 C C . GLY A 1 269 ? -11.430 4.507 -2.162 1.00 94.94 269 GLY A C 1
ATOM 2060 O O . GLY A 1 269 ? -11.844 5.659 -2.044 1.00 94.94 269 GLY A O 1
ATOM 2061 N N . LYS A 1 270 ? -12.193 3.458 -1.829 1.00 97.75 270 LYS A N 1
ATOM 2062 C CA . LYS A 1 270 ? -13.535 3.598 -1.250 1.00 97.75 270 LYS A CA 1
ATOM 2063 C C . LYS A 1 270 ? -13.863 2.469 -0.277 1.00 97.75 270 LYS A C 1
ATOM 2065 O O . LYS A 1 270 ? -13.736 1.296 -0.605 1.00 97.75 270 LYS A O 1
ATOM 2070 N N . MET A 1 271 ? -14.336 2.814 0.917 1.00 98.06 271 MET A N 1
ATOM 2071 C CA . MET A 1 271 ? -14.728 1.828 1.924 1.00 98.06 271 MET A CA 1
ATOM 2072 C C . MET A 1 271 ? -15.978 2.256 2.678 1.00 98.06 271 MET A C 1
ATOM 2074 O O . MET A 1 271 ? -16.126 3.424 3.026 1.00 98.06 271 MET A O 1
ATOM 2078 N N . SER A 1 272 ? -16.817 1.277 2.999 1.00 98.44 272 SER A N 1
ATOM 2079 C CA . SER A 1 272 ? -17.996 1.432 3.844 1.00 98.44 272 SER A CA 1
ATOM 2080 C C . SER A 1 272 ? -17.820 0.589 5.102 1.00 98.44 272 SER A C 1
ATOM 2082 O O . SER A 1 272 ? -17.536 -0.609 5.013 1.00 98.44 272 SER A O 1
ATOM 2084 N N . VAL A 1 273 ? -17.934 1.205 6.276 1.00 98.69 273 VAL A N 1
ATOM 2085 C CA . VAL A 1 273 ? -17.639 0.580 7.569 1.00 98.69 273 VAL A CA 1
ATOM 2086 C C . VAL A 1 273 ? -18.833 0.730 8.501 1.00 98.69 273 VAL A C 1
ATOM 2088 O O . VAL A 1 273 ? -19.197 1.837 8.889 1.00 98.69 273 VAL A O 1
ATOM 2091 N N . ALA A 1 274 ? -19.399 -0.398 8.921 1.00 98.44 274 ALA A N 1
ATOM 2092 C CA . ALA A 1 274 ? -20.426 -0.434 9.952 1.00 98.44 274 ALA A CA 1
ATOM 2093 C C . ALA A 1 274 ? -19.807 -0.500 11.348 1.00 98.44 274 ALA A C 1
ATOM 2095 O O . ALA A 1 274 ? -18.807 -1.187 11.564 1.00 98.44 274 ALA A O 1
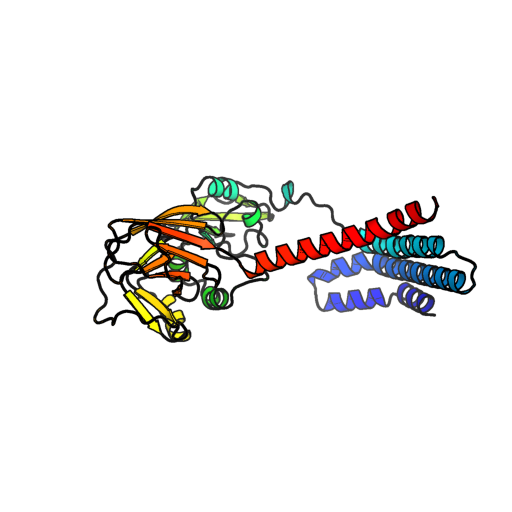ATOM 2096 N N . VAL A 1 275 ? -20.445 0.173 12.302 1.00 98.25 275 VAL A N 1
ATOM 2097 C CA . VAL A 1 275 ? -20.057 0.224 13.712 1.00 98.25 275 VAL A CA 1
ATOM 2098 C C . VAL A 1 275 ? -21.192 -0.331 14.567 1.00 98.25 275 VAL A C 1
ATOM 2100 O O . VAL A 1 275 ? -22.278 0.245 14.623 1.00 98.25 275 VAL A O 1
ATOM 2103 N N . GLN A 1 276 ? -20.961 -1.475 15.219 1.00 96.94 276 GLN A N 1
ATOM 2104 C CA . GLN A 1 276 ? -21.993 -2.185 15.980 1.00 96.94 276 GLN A CA 1
ATOM 2105 C C . GLN A 1 276 ? -21.459 -2.766 17.299 1.00 96.94 276 GLN A C 1
ATOM 2107 O O . GLN A 1 276 ? -20.457 -3.483 17.282 1.00 96.94 276 GLN A O 1
ATOM 2112 N N . PRO A 1 277 ? -22.125 -2.519 18.446 1.00 96.88 277 PRO A N 1
ATOM 2113 C CA . PRO A 1 277 ? -23.140 -1.482 18.670 1.00 96.88 277 PRO A CA 1
ATOM 2114 C C . PRO A 1 277 ? -22.617 -0.076 18.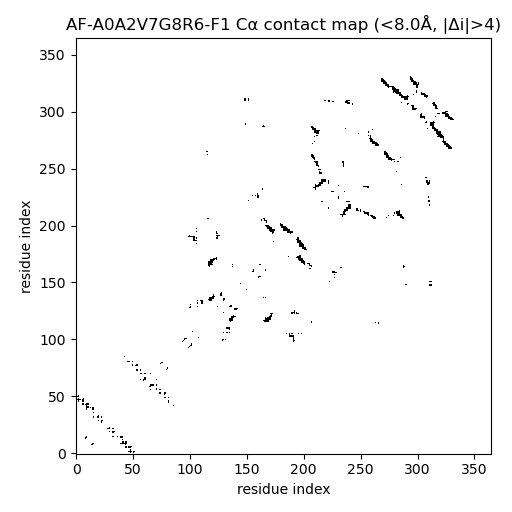343 1.00 96.88 277 PRO A C 1
ATOM 2116 O O . PRO A 1 277 ? -21.409 0.118 18.196 1.00 96.88 277 PRO A O 1
ATOM 2119 N N . ALA A 1 278 ? -23.532 0.891 18.240 1.00 95.81 278 ALA A N 1
ATOM 2120 C CA . ALA A 1 278 ? -23.206 2.281 17.930 1.00 95.81 278 ALA A CA 1
ATOM 2121 C C . ALA A 1 278 ? -22.080 2.832 18.825 1.00 95.81 278 ALA A C 1
ATOM 2123 O O . ALA A 1 278 ? -21.950 2.443 19.990 1.00 95.81 278 ALA A O 1
ATOM 2124 N N . ALA A 1 279 ? -21.252 3.709 18.259 1.00 95.38 279 ALA A N 1
ATOM 2125 C CA . ALA A 1 279 ? -20.040 4.209 18.890 1.00 95.38 279 ALA A CA 1
ATOM 2126 C C . ALA A 1 279 ? -20.326 4.945 20.205 1.00 95.38 279 ALA A C 1
ATOM 2128 O O . ALA A 1 279 ? -21.266 5.736 20.314 1.00 95.38 279 ALA A O 1
ATOM 2129 N N . GLN A 1 280 ? -19.465 4.723 21.194 1.00 92.50 280 GLN A N 1
ATOM 2130 C CA . GLN A 1 280 ? -19.472 5.491 22.437 1.00 92.50 280 GLN A CA 1
ATOM 2131 C C . GLN A 1 280 ? -18.795 6.850 22.227 1.00 92.50 280 GLN A C 1
ATOM 2133 O O . GLN A 1 280 ? -17.909 6.984 21.378 1.00 92.50 280 GLN A O 1
ATOM 2138 N N . ALA A 1 281 ? -19.179 7.846 23.027 1.00 88.75 281 ALA A N 1
ATOM 2139 C CA . ALA A 1 281 ? -18.536 9.155 23.016 1.00 88.75 281 ALA A CA 1
ATOM 2140 C C . ALA A 1 281 ? -17.009 9.030 23.178 1.00 88.75 281 ALA A C 1
ATOM 2142 O O . ALA A 1 281 ? -16.525 8.293 24.035 1.00 88.75 281 ALA A O 1
ATOM 2143 N N . GLY A 1 282 ? -16.257 9.752 22.343 1.00 87.75 282 GLY A N 1
ATOM 2144 C CA . GLY A 1 282 ? -14.792 9.736 22.380 1.00 87.75 282 GLY A CA 1
ATOM 2145 C C . GLY A 1 282 ? -14.140 8.496 21.760 1.00 87.75 282 GLY A C 1
ATOM 2146 O O . GLY A 1 282 ? -12.956 8.281 21.991 1.00 87.75 282 GLY A O 1
ATOM 2147 N N . SER A 1 283 ? -14.878 7.692 20.987 1.00 94.44 283 SER A N 1
ATOM 2148 C CA . SER A 1 283 ? -14.310 6.567 20.232 1.00 94.44 283 SER A CA 1
ATOM 2149 C C . SER A 1 283 ? -13.721 7.013 18.892 1.00 94.44 283 SER A C 1
ATOM 2151 O O . SER A 1 283 ? -14.141 8.010 18.304 1.00 94.44 283 SER A O 1
ATOM 2153 N N . TYR A 1 284 ? -12.802 6.215 18.360 1.00 97.56 284 TYR A N 1
ATOM 2154 C CA . TYR A 1 284 ? -12.189 6.430 17.053 1.00 97.56 284 TYR A CA 1
ATOM 2155 C C . TYR A 1 284 ? -12.278 5.153 16.226 1.00 97.56 284 TYR A C 1
ATOM 2157 O O . TYR A 1 284 ? -12.131 4.050 16.750 1.00 97.56 284 TYR A O 1
ATOM 2165 N N . LEU A 1 285 ? -12.507 5.304 14.928 1.00 98.50 285 LEU A N 1
ATOM 2166 C CA . LEU A 1 285 ? -12.329 4.245 13.949 1.00 98.50 285 LEU A CA 1
ATOM 2167 C C . LEU A 1 285 ? -10.883 4.290 13.455 1.00 98.50 285 LEU A C 1
ATOM 2169 O O . LEU A 1 285 ? -10.457 5.305 12.913 1.00 98.50 285 LEU A O 1
ATOM 2173 N N . LEU A 1 286 ? -10.157 3.188 13.597 1.00 98.50 286 LEU A N 1
ATOM 2174 C CA . LEU A 1 286 ? -8.855 2.982 12.972 1.00 98.50 286 LEU A CA 1
ATOM 2175 C C . LEU A 1 286 ? -9.014 1.940 11.862 1.00 98.50 286 LEU A C 1
ATOM 2177 O O . LEU A 1 286 ? -9.506 0.836 12.108 1.00 98.50 286 LEU A O 1
ATOM 2181 N N . VAL A 1 287 ? -8.602 2.285 10.648 1.00 98.44 287 VAL A N 1
ATOM 2182 C CA . VAL A 1 287 ? -8.623 1.395 9.484 1.00 98.44 287 VAL A CA 1
ATOM 2183 C C . VAL A 1 287 ? -7.190 1.081 9.102 1.00 98.44 287 VAL A C 1
ATOM 2185 O O . VAL A 1 287 ? -6.366 1.986 9.006 1.00 98.44 287 VAL A O 1
ATOM 2188 N N . ALA A 1 288 ? -6.895 -0.194 8.861 1.00 97.38 288 ALA A N 1
ATOM 2189 C CA . ALA A 1 288 ? -5.577 -0.678 8.476 1.00 97.38 288 ALA A CA 1
ATOM 2190 C C . ALA A 1 288 ? -5.197 -0.266 7.040 1.00 97.38 288 ALA A C 1
ATOM 2192 O O . ALA A 1 288 ? -4.639 -1.068 6.312 1.00 97.38 288 ALA A O 1
ATOM 2193 N N . GLU A 1 289 ? -5.488 0.957 6.609 1.00 96.50 289 GLU A N 1
ATOM 2194 C CA . GLU A 1 289 ? -5.175 1.516 5.293 1.00 96.50 289 GLU A CA 1
ATOM 2195 C C . GLU A 1 289 ? -4.331 2.772 5.439 1.00 96.50 289 GLU A C 1
ATOM 2197 O O . GLU A 1 289 ? -4.482 3.509 6.412 1.00 96.50 289 GLU A O 1
ATOM 2202 N N . ASN A 1 290 ? -3.458 3.030 4.467 1.00 95.94 290 ASN A N 1
ATOM 2203 C CA . ASN A 1 290 ? -2.574 4.187 4.518 1.00 95.94 290 ASN A CA 1
ATOM 2204 C C . ASN A 1 290 ? -3.354 5.508 4.427 1.00 95.94 290 ASN A C 1
ATOM 2206 O O . ASN A 1 290 ? -4.137 5.742 3.501 1.00 95.94 290 ASN A O 1
ATOM 2210 N N . TRP A 1 291 ? -3.078 6.409 5.364 1.00 96.81 291 TRP A N 1
ATOM 2211 C CA . TRP A 1 291 ? -3.555 7.777 5.355 1.00 96.81 291 TRP A CA 1
ATOM 2212 C C . TRP A 1 291 ? -2.853 8.599 4.275 1.00 96.81 291 TRP A C 1
ATOM 2214 O O . TRP A 1 291 ? -1.646 8.508 4.054 1.00 96.81 291 TRP A O 1
ATOM 2224 N N . TYR A 1 292 ? -3.623 9.486 3.656 1.00 95.25 292 TYR A N 1
ATOM 2225 C CA . TYR A 1 292 ? -3.145 10.507 2.737 1.00 95.25 292 TYR A CA 1
ATOM 2226 C C . TYR A 1 292 ? -4.084 11.716 2.779 1.00 95.25 292 TYR A C 1
ATOM 2228 O O . TYR A 1 292 ? -5.271 11.575 3.080 1.00 95.25 292 TYR A O 1
ATOM 2236 N N . LYS A 1 293 ? -3.568 12.899 2.425 1.00 93.56 293 LYS A N 1
ATOM 2237 C CA . LYS A 1 293 ? -4.264 14.199 2.535 1.00 93.56 293 LYS A CA 1
ATOM 2238 C C . LYS A 1 293 ? -5.625 14.281 1.821 1.00 93.56 293 LYS A C 1
ATOM 2240 O O . LYS A 1 293 ? -6.432 15.144 2.153 1.00 93.56 293 LYS A O 1
ATOM 2245 N N . ASP A 1 294 ? -5.857 13.420 0.832 1.00 96.00 294 ASP A N 1
ATOM 2246 C CA . ASP A 1 294 ? -7.042 13.446 -0.030 1.00 96.00 294 ASP A CA 1
ATOM 2247 C C . ASP A 1 294 ? -8.124 12.426 0.371 1.00 96.00 294 ASP A C 1
ATOM 2249 O O . ASP A 1 294 ? -9.170 12.350 -0.279 1.00 96.00 294 ASP A O 1
ATOM 2253 N N . TRP A 1 295 ? -7.925 11.676 1.459 1.00 97.69 295 TRP A N 1
ATOM 2254 C CA . TRP A 1 295 ? -8.998 10.885 2.060 1.00 97.69 295 TRP A CA 1
ATOM 2255 C C . TRP A 1 295 ? -10.060 11.779 2.705 1.00 97.69 295 TRP A C 1
ATOM 2257 O O . TRP A 1 295 ? -9.763 12.768 3.377 1.00 97.69 295 TRP A O 1
ATOM 2267 N N . ARG A 1 296 ? -11.324 11.398 2.529 1.00 98.00 296 ARG A N 1
ATOM 2268 C CA . ARG A 1 296 ? -12.488 12.008 3.176 1.00 98.00 296 ARG A CA 1
ATOM 2269 C C . ARG A 1 296 ? -13.271 10.948 3.923 1.00 98.00 296 ARG A C 1
ATOM 2271 O O . ARG A 1 296 ? -13.427 9.844 3.413 1.00 98.00 296 ARG A O 1
ATOM 2278 N N . ALA A 1 297 ? -13.810 11.323 5.076 1.00 98.44 297 ALA A N 1
ATOM 2279 C CA . ALA A 1 297 ? -14.770 10.515 5.807 1.00 98.44 297 ALA A CA 1
ATOM 2280 C C . ALA A 1 297 ? -16.135 11.201 5.827 1.00 98.44 297 ALA A C 1
ATOM 2282 O O . ALA A 1 297 ? -16.227 12.430 5.916 1.00 98.44 297 ALA A O 1
ATOM 2283 N N . THR A 1 298 ? -17.196 10.404 5.822 1.00 98.38 298 THR A N 1
ATOM 2284 C CA . THR A 1 298 ? -18.497 10.827 6.340 1.00 98.38 298 THR A CA 1
ATOM 2285 C C . THR A 1 298 ? -18.945 9.855 7.421 1.00 98.38 298 THR A C 1
ATOM 2287 O O . THR A 1 298 ? -18.803 8.649 7.250 1.00 98.38 298 THR A O 1
ATOM 2290 N N . VAL A 1 299 ? -19.450 10.380 8.533 1.00 98.19 299 VAL A N 1
ATOM 2291 C CA . VAL A 1 299 ? -19.981 9.616 9.666 1.00 98.19 299 VAL A CA 1
ATOM 2292 C C . VAL A 1 299 ? -21.486 9.852 9.695 1.00 98.19 299 VAL A C 1
ATOM 2294 O O . VAL A 1 299 ? -21.923 10.998 9.813 1.00 98.19 299 VAL A O 1
ATOM 2297 N N . ASP A 1 300 ? -22.267 8.793 9.475 1.00 97.31 300 ASP A N 1
ATOM 2298 C CA . ASP A 1 300 ? -23.726 8.838 9.291 1.00 97.31 300 ASP A CA 1
ATOM 2299 C C . ASP A 1 300 ? -24.180 9.972 8.337 1.00 97.31 300 ASP A C 1
ATOM 2301 O O . ASP A 1 300 ? -25.099 10.746 8.613 1.00 97.31 300 ASP A O 1
ATOM 2305 N N . GLY A 1 301 ? -23.475 10.120 7.206 1.00 96.94 301 GLY A N 1
ATOM 2306 C CA . GLY A 1 301 ? -23.768 11.105 6.156 1.00 96.94 301 GLY A CA 1
ATOM 2307 C C . GLY A 1 301 ? -23.266 12.532 6.417 1.00 96.94 301 GLY A C 1
ATOM 2308 O O . GL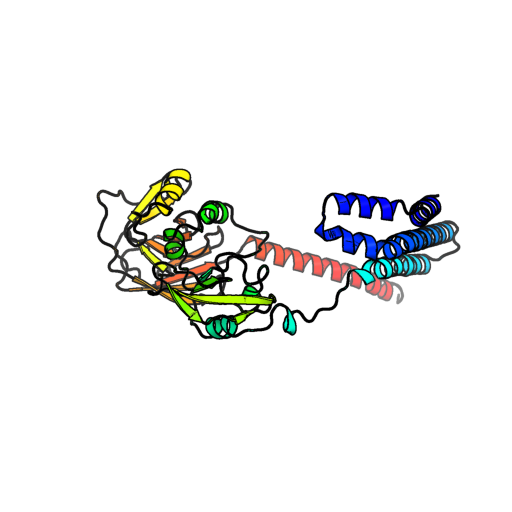Y A 1 301 ? -23.400 13.393 5.546 1.00 96.94 301 GLY A O 1
ATOM 2309 N N . ARG A 1 302 ? -22.658 12.810 7.576 1.00 97.56 302 ARG A N 1
ATOM 2310 C CA . ARG A 1 302 ? -22.063 14.120 7.893 1.00 97.56 302 ARG A CA 1
ATOM 2311 C C . ARG A 1 302 ? -20.550 14.102 7.674 1.00 97.56 302 ARG A C 1
ATOM 2313 O O . ARG A 1 302 ? -19.927 13.087 7.969 1.00 97.56 302 ARG A O 1
ATOM 2320 N N . PRO A 1 303 ? -19.926 15.194 7.196 1.00 97.62 303 PRO A N 1
ATOM 2321 C CA . PRO A 1 303 ? -18.473 15.252 7.036 1.00 97.62 303 PRO A CA 1
ATOM 2322 C C . PRO A 1 303 ? -17.732 14.927 8.341 1.00 97.62 303 PRO A C 1
ATOM 2324 O O . PRO A 1 303 ? -17.978 15.556 9.368 1.00 97.62 303 PRO A O 1
ATOM 2327 N N . GLY A 1 304 ? -16.824 13.953 8.279 1.00 96.19 304 GLY A N 1
ATOM 2328 C CA . GLY A 1 304 ? -15.941 13.553 9.373 1.00 96.19 304 GLY A CA 1
ATOM 2329 C C . GLY A 1 304 ? -14.497 13.983 9.117 1.00 96.19 304 GLY A C 1
ATOM 2330 O O . GLY A 1 304 ? -14.086 14.200 7.975 1.00 96.19 304 GLY A O 1
ATOM 2331 N N . GLN A 1 305 ? -13.713 14.103 10.188 1.00 96.31 305 GLN A N 1
ATOM 2332 C CA . GLN A 1 305 ? -12.280 14.365 10.077 1.00 96.31 305 GLN A CA 1
ATOM 2333 C C . GLN A 1 305 ? -11.519 13.065 9.806 1.00 96.31 305 GLN A C 1
ATOM 2335 O O . GLN A 1 305 ? -11.841 12.027 10.376 1.00 96.31 305 GLN A O 1
ATOM 2340 N N . VAL A 1 306 ? -10.486 13.139 8.967 1.00 97.81 306 VAL A N 1
ATOM 2341 C CA . VAL A 1 306 ? -9.558 12.033 8.721 1.00 97.81 306 VAL A CA 1
ATOM 2342 C C . VAL A 1 306 ? -8.177 12.436 9.220 1.00 97.81 306 VAL A C 1
ATOM 2344 O O . VAL A 1 306 ? -7.618 13.436 8.772 1.00 97.81 306 VAL A O 1
ATOM 2347 N N . LEU A 1 307 ? -7.645 11.658 10.152 1.00 97.56 307 LEU A N 1
ATOM 2348 C CA . LEU A 1 307 ? -6.355 11.840 10.805 1.00 97.56 307 LEU A CA 1
ATOM 2349 C C . LEU A 1 307 ? -5.414 10.702 10.415 1.00 97.56 307 LEU A C 1
ATOM 2351 O O . LEU A 1 307 ? -5.866 9.615 10.043 1.00 97.56 307 LEU A O 1
ATOM 2355 N N . ARG A 1 308 ? -4.110 10.942 10.547 1.00 97.56 308 ARG A N 1
ATOM 2356 C CA . ARG A 1 308 ? -3.103 9.888 10.479 1.00 97.56 308 ARG A CA 1
ATOM 2357 C C . ARG A 1 308 ? -2.887 9.313 11.877 1.00 97.56 308 ARG A C 1
ATOM 2359 O O . ARG A 1 308 ? -2.274 9.962 12.720 1.00 97.56 308 ARG A O 1
ATOM 2366 N N . GLY A 1 309 ? -3.426 8.123 12.121 1.00 97.44 309 GLY A N 1
ATOM 2367 C CA . GLY A 1 309 ? -3.227 7.366 13.357 1.00 97.44 309 GLY A CA 1
ATOM 2368 C C . GLY A 1 309 ? -2.180 6.272 13.185 1.00 97.44 309 GLY A C 1
ATOM 2369 O O . GLY A 1 309 ? -1.889 5.869 12.063 1.00 97.44 309 GLY A O 1
ATOM 2370 N N . ASP A 1 310 ? -1.614 5.793 14.290 1.00 97.56 310 ASP A N 1
ATOM 2371 C CA . ASP A 1 310 ? -0.689 4.653 14.343 1.00 97.56 310 ASP A CA 1
ATOM 2372 C C . ASP A 1 310 ? 0.361 4.700 13.222 1.00 97.56 310 ASP A C 1
ATOM 2374 O O . ASP A 1 310 ? 0.498 3.791 12.401 1.00 97.56 310 ASP A O 1
ATOM 2378 N N . GLN A 1 311 ? 1.077 5.829 13.185 1.00 96.69 311 GLN A N 1
ATOM 2379 C CA . GLN A 1 311 ? 2.098 6.211 12.209 1.00 96.69 311 GLN A CA 1
ATOM 2380 C C . GLN A 1 311 ? 1.579 6.479 10.786 1.00 96.69 311 GLN A C 1
ATOM 2382 O O . GLN A 1 311 ? 1.853 7.544 10.234 1.00 96.69 311 GLN A O 1
ATOM 2387 N N . THR A 1 312 ? 0.855 5.545 10.170 1.00 96.81 312 THR A N 1
ATOM 2388 C CA . THR A 1 312 ? 0.505 5.609 8.738 1.00 96.81 312 THR A CA 1
ATOM 2389 C C . THR A 1 312 ? -0.964 5.336 8.443 1.00 96.81 312 THR A C 1
ATOM 2391 O O . THR A 1 312 ? -1.382 5.485 7.304 1.00 96.81 312 THR A O 1
ATOM 2394 N N . LEU A 1 313 ? -1.766 4.950 9.430 1.00 98.06 313 LEU A N 1
ATOM 2395 C CA . LEU A 1 313 ? -3.120 4.450 9.227 1.00 98.06 313 LEU A CA 1
ATOM 2396 C C . LEU A 1 313 ? -4.184 5.552 9.187 1.00 98.06 313 LEU A C 1
ATOM 2398 O O . LEU A 1 313 ? -4.038 6.623 9.780 1.00 98.06 313 LEU A O 1
ATOM 2402 N N . ILE A 1 314 ? -5.293 5.275 8.504 1.00 98.56 314 ILE A N 1
ATOM 2403 C CA . ILE A 1 314 ? -6.489 6.120 8.519 1.00 98.56 314 ILE A CA 1
ATOM 2404 C C . ILE A 1 314 ? -7.151 6.027 9.896 1.00 98.56 314 ILE A C 1
ATOM 2406 O O . ILE A 1 314 ? -7.566 4.951 10.329 1.00 98.56 314 ILE A O 1
ATOM 2410 N N . LEU A 1 315 ? -7.320 7.176 10.549 1.00 98.50 315 LEU A N 1
ATOM 2411 C CA . LEU A 1 315 ? -8.040 7.308 11.810 1.00 98.50 315 LEU A CA 1
ATOM 2412 C C . LEU A 1 315 ? -9.166 8.341 11.681 1.00 98.50 315 LEU A C 1
ATOM 2414 O O . LEU A 1 315 ? -8.959 9.448 11.192 1.00 98.50 315 LEU A O 1
ATOM 2418 N N . VAL A 1 316 ? -10.371 7.993 12.128 1.00 98.38 316 VAL A N 1
ATOM 2419 C CA . VAL A 1 316 ? -11.566 8.846 12.062 1.00 98.38 316 VAL A CA 1
ATOM 2420 C C . VAL A 1 316 ? -12.165 8.979 13.463 1.00 98.38 316 VAL A C 1
ATOM 2422 O O . VAL A 1 316 ? -12.630 7.982 14.018 1.00 98.38 316 VAL A O 1
ATOM 2425 N N . PRO A 1 317 ? -12.186 10.184 14.058 1.00 97.44 317 PRO A N 1
ATOM 2426 C CA . PRO A 1 317 ? -12.941 10.436 15.280 1.00 97.44 317 PRO A CA 1
ATOM 2427 C C . PRO A 1 317 ? -14.438 10.208 15.060 1.00 97.44 317 PRO A C 1
ATOM 2429 O O . PRO A 1 317 ? -15.003 10.696 14.079 1.00 97.44 317 PRO A O 1
ATOM 2432 N N . LEU A 1 318 ? -15.084 9.489 15.977 1.00 96.81 318 LEU A N 1
ATOM 2433 C CA . LEU A 1 318 ? -16.506 9.177 15.893 1.00 96.81 318 LEU A CA 1
ATOM 2434 C C . LEU A 1 318 ? -17.313 10.029 16.867 1.00 96.81 318 LEU A C 1
ATOM 2436 O O . LEU A 1 318 ? -16.925 10.252 18.015 1.00 96.81 318 LEU A O 1
ATOM 2440 N N . THR A 1 319 ? -18.476 10.479 16.410 1.00 93.19 319 THR A N 1
ATOM 2441 C CA . THR A 1 319 ? -19.490 11.062 17.287 1.00 93.19 319 THR A CA 1
ATOM 2442 C C . THR A 1 319 ? -20.200 9.967 18.078 1.00 93.19 319 THR A C 1
ATOM 2444 O O . THR A 1 319 ? -20.300 8.825 17.628 1.00 93.19 319 THR A O 1
ATOM 2447 N N . GLU A 1 320 ? -20.723 10.309 19.254 1.00 94.75 320 GLU A N 1
ATOM 2448 C CA . GLU A 1 320 ? -21.572 9.392 20.016 1.00 94.75 320 GLU A CA 1
ATOM 2449 C C . GLU A 1 320 ? -22.773 8.939 19.174 1.00 94.75 320 GLU A C 1
ATOM 2451 O O . GLU A 1 320 ? -23.376 9.735 18.453 1.00 94.75 320 GLU A O 1
ATOM 2456 N N . GLY A 1 321 ? -23.097 7.648 19.244 1.00 95.94 321 GLY A N 1
ATOM 2457 C CA . GLY A 1 321 ? -24.168 7.046 18.458 1.00 95.94 321 GLY A CA 1
ATOM 2458 C C . GLY A 1 321 ? -23.787 6.727 17.012 1.00 95.94 321 GLY A C 1
ATOM 2459 O O . GLY A 1 321 ? -24.641 6.215 16.292 1.00 95.94 321 GLY A O 1
ATOM 2460 N N . ALA A 1 322 ? -22.536 6.971 16.593 1.00 97.25 322 ALA A N 1
ATOM 2461 C CA . ALA A 1 322 ? -22.127 6.708 15.218 1.00 97.25 322 ALA A CA 1
ATOM 2462 C C . ALA A 1 322 ? -22.281 5.230 14.845 1.00 97.25 322 ALA A C 1
ATOM 2464 O O . ALA A 1 322 ? -21.812 4.350 15.573 1.00 97.25 322 ALA A O 1
ATOM 2465 N N . SER A 1 323 ? -22.914 4.963 13.706 1.00 97.81 323 SER A N 1
ATOM 2466 C CA . SER A 1 323 ? -23.221 3.595 13.260 1.00 97.81 323 SER A CA 1
ATOM 2467 C C . SER A 1 323 ? -22.592 3.236 11.920 1.00 97.81 323 SER A C 1
ATOM 2469 O O . SER A 1 323 ? -22.400 2.055 11.626 1.00 97.81 323 SER A O 1
ATOM 2471 N N . HIS A 1 324 ? -22.243 4.245 11.124 1.00 98.31 324 HIS A N 1
ATOM 2472 C CA . HIS A 1 324 ? -21.776 4.067 9.762 1.00 98.31 324 HIS A CA 1
ATOM 2473 C C . HIS A 1 324 ? -20.703 5.088 9.394 1.00 98.31 324 HIS A C 1
ATOM 2475 O O . HIS A 1 324 ? -20.851 6.283 9.661 1.00 98.31 324 HIS A O 1
ATOM 2481 N N . VAL A 1 325 ? -19.632 4.630 8.747 1.00 98.69 325 VAL A N 1
ATOM 2482 C CA . VAL A 1 325 ? -18.556 5.483 8.234 1.00 98.69 325 VAL A CA 1
ATOM 2483 C C . VAL A 1 325 ? -18.270 5.139 6.779 1.00 98.69 325 VAL A C 1
ATOM 2485 O O . VAL A 1 325 ? -17.962 3.999 6.450 1.00 98.69 325 VAL A O 1
ATOM 2488 N N . GLU A 1 326 ? -18.316 6.143 5.913 1.00 98.69 326 GLU A N 1
ATOM 2489 C CA . GLU A 1 326 ? -17.869 6.042 4.523 1.00 98.69 326 GLU A CA 1
ATOM 2490 C C . GLU A 1 326 ? -16.528 6.749 4.368 1.00 98.69 326 GLU A C 1
ATOM 2492 O O . GLU A 1 326 ? -16.374 7.893 4.799 1.00 98.69 326 GLU A O 1
ATOM 2497 N N . LEU A 1 327 ? -15.581 6.089 3.713 1.00 98.69 327 LEU A N 1
ATOM 2498 C CA . LEU A 1 327 ? -14.269 6.612 3.361 1.00 98.69 327 LEU A CA 1
ATOM 2499 C C . LEU A 1 327 ? -14.151 6.681 1.842 1.00 98.69 327 LEU A C 1
ATOM 2501 O O . LEU A 1 327 ? -14.398 5.694 1.154 1.00 98.69 327 LEU A O 1
ATOM 2505 N N . VAL A 1 328 ? -13.741 7.835 1.318 1.00 98.25 328 VAL A N 1
ATOM 2506 C CA . VAL A 1 328 ? -13.521 8.042 -0.120 1.00 98.25 328 VAL A CA 1
ATOM 2507 C C . VAL A 1 328 ? -12.214 8.790 -0.341 1.00 98.25 328 VAL A C 1
ATOM 2509 O O . VAL A 1 328 ? -11.982 9.844 0.255 1.00 98.25 328 VAL A O 1
ATOM 2512 N N . TYR A 1 329 ? -11.374 8.260 -1.221 1.00 97.31 329 TYR A N 1
ATOM 2513 C CA . TYR A 1 329 ? -10.158 8.897 -1.694 1.00 97.31 329 TYR A CA 1
ATOM 2514 C C . TYR A 1 329 ? -10.470 9.816 -2.877 1.00 97.31 329 TYR A C 1
ATOM 2516 O O . TYR A 1 329 ? -10.922 9.375 -3.933 1.00 97.31 329 TYR A O 1
ATOM 2524 N N . ASP A 1 330 ? -10.237 11.114 -2.698 1.00 94.50 330 ASP A N 1
ATOM 2525 C CA . ASP A 1 330 ? -10.672 12.165 -3.616 1.00 94.50 330 ASP A CA 1
ATOM 2526 C C . ASP A 1 330 ? -9.479 13.041 -4.063 1.00 94.50 330 ASP A C 1
ATOM 2528 O O . ASP A 1 330 ? -9.362 14.187 -3.613 1.00 94.50 330 ASP A O 1
ATOM 2532 N N . PRO A 1 331 ? -8.584 12.543 -4.949 1.00 93.62 331 PRO A N 1
ATOM 2533 C CA . PRO A 1 331 ? -7.306 13.188 -5.255 1.00 93.62 331 PRO A CA 1
ATOM 2534 C C . PRO A 1 331 ? -7.500 14.454 -6.096 1.00 93.62 331 PRO A C 1
ATOM 2536 O O . PRO A 1 331 ? -7.730 14.403 -7.311 1.00 93.62 331 PRO A O 1
ATOM 2539 N N . ARG A 1 332 ? -7.409 15.618 -5.446 1.00 90.88 332 ARG A N 1
ATOM 2540 C CA . ARG A 1 332 ? -7.669 16.922 -6.081 1.00 90.88 332 ARG A CA 1
ATOM 2541 C C . ARG A 1 332 ? -6.633 17.260 -7.148 1.00 90.88 332 ARG A C 1
ATOM 2543 O O . ARG A 1 332 ? -7.003 17.681 -8.245 1.00 90.88 332 ARG A O 1
ATOM 2550 N N . ASP A 1 333 ? -5.361 17.020 -6.842 1.00 91.69 333 ASP A N 1
ATOM 2551 C CA . ASP A 1 333 ? -4.238 17.334 -7.732 1.00 91.69 333 ASP A CA 1
ATOM 2552 C C . ASP A 1 333 ? -4.291 16.485 -9.012 1.00 91.69 333 ASP A C 1
ATOM 2554 O O . ASP A 1 333 ? -4.067 16.992 -10.112 1.00 91.69 333 ASP A O 1
ATOM 2558 N N . TYR A 1 334 ? -4.690 15.213 -8.890 1.00 92.19 334 TYR A N 1
ATOM 2559 C CA . TYR A 1 334 ? -4.905 14.328 -10.036 1.00 92.19 334 TYR A CA 1
ATOM 2560 C C . TYR A 1 334 ? -6.010 14.853 -10.962 1.00 92.19 334 TYR A C 1
ATOM 2562 O O . TYR A 1 334 ? -5.809 14.939 -12.173 1.00 92.19 334 TYR A O 1
ATOM 2570 N N . ARG A 1 335 ? -7.165 15.256 -10.409 1.00 92.62 335 ARG A N 1
ATOM 2571 C CA . ARG A 1 335 ? -8.266 15.807 -11.221 1.00 92.62 335 ARG A CA 1
ATOM 2572 C C . ARG A 1 335 ? -7.861 17.083 -11.945 1.00 92.62 335 ARG A C 1
ATOM 2574 O O . ARG A 1 335 ? -8.187 17.250 -13.118 1.00 92.62 335 ARG A O 1
ATOM 2581 N N . LEU A 1 336 ? -7.130 17.969 -11.270 1.00 95.50 336 LEU A N 1
ATOM 2582 C CA . LEU A 1 336 ? -6.605 19.178 -11.897 1.00 95.50 336 LEU A CA 1
ATOM 2583 C C . LEU A 1 336 ? -5.655 18.831 -13.054 1.00 95.50 336 LEU A C 1
ATOM 2585 O O . LEU A 1 336 ? -5.812 19.361 -14.154 1.00 95.50 336 LEU A O 1
ATOM 2589 N N . GLY A 1 337 ? -4.725 17.896 -12.836 1.00 96.69 337 GLY A N 1
ATOM 2590 C CA . GLY A 1 337 ? -3.814 17.406 -13.873 1.00 96.69 337 GLY A CA 1
ATOM 2591 C C . GLY A 1 337 ? -4.544 16.796 -15.074 1.00 96.69 337 GLY A C 1
ATOM 2592 O O . GLY A 1 337 ? -4.168 17.052 -16.221 1.00 96.69 337 GLY A O 1
ATOM 2593 N N . LEU A 1 338 ? -5.634 16.062 -14.835 1.00 96.75 338 LEU A N 1
ATOM 2594 C CA . LEU A 1 338 ? -6.486 15.512 -15.889 1.00 96.75 338 LEU A CA 1
ATOM 2595 C C . LEU A 1 338 ? -7.122 16.621 -16.740 1.00 96.75 338 LEU A C 1
ATOM 2597 O O . LEU A 1 338 ? -7.063 16.561 -17.967 1.00 96.75 338 LEU A O 1
ATOM 2601 N N . HIS A 1 339 ? -7.682 17.662 -16.115 1.00 97.44 339 HIS A N 1
ATOM 2602 C CA . HIS A 1 339 ? -8.261 18.798 -16.841 1.00 97.44 339 HIS A CA 1
ATOM 2603 C C . HIS A 1 339 ? -7.215 19.569 -17.657 1.00 97.44 339 HIS A C 1
ATOM 2605 O O . HIS A 1 339 ? -7.472 19.904 -18.814 1.00 97.44 339 HIS A O 1
ATOM 2611 N N . ILE A 1 340 ? -6.025 19.800 -17.091 1.00 97.94 340 ILE A N 1
ATOM 2612 C CA . ILE A 1 340 ? -4.907 20.443 -17.800 1.00 97.94 340 ILE A CA 1
ATOM 2613 C C . ILE A 1 340 ? -4.487 19.604 -19.011 1.00 97.94 340 ILE A C 1
ATOM 2615 O O . ILE A 1 340 ? -4.299 20.146 -20.100 1.00 97.94 340 ILE A O 1
ATOM 2619 N N . THR A 1 341 ? -4.390 18.283 -18.848 1.00 97.69 341 THR A N 1
ATOM 2620 C CA . THR A 1 341 ? -4.026 17.360 -19.932 1.00 97.69 341 THR A CA 1
ATOM 2621 C C . THR A 1 341 ? -5.035 17.430 -21.075 1.00 97.69 341 THR A C 1
ATOM 2623 O O . THR A 1 341 ? -4.644 17.591 -22.230 1.00 97.69 341 THR A O 1
ATOM 2626 N N . TRP A 1 342 ? -6.335 17.390 -20.770 1.00 98.12 342 TRP A N 1
ATOM 2627 C CA . TRP A 1 342 ? -7.381 17.526 -21.786 1.00 98.12 342 TRP A CA 1
ATOM 2628 C C . TRP A 1 342 ? -7.342 18.877 -22.501 1.00 98.12 342 TRP A C 1
ATOM 2630 O O . TRP A 1 342 ? -7.459 18.921 -23.726 1.00 98.12 342 TRP A O 1
ATOM 2640 N N . ALA A 1 343 ? -7.125 19.971 -21.768 1.00 97.81 343 ALA A N 1
ATOM 2641 C CA . ALA A 1 343 ? -6.990 21.297 -22.362 1.00 97.81 343 ALA A CA 1
ATOM 2642 C C . ALA A 1 343 ? -5.774 21.378 -23.304 1.00 97.81 343 ALA A C 1
ATOM 2644 O O . ALA A 1 343 ? -5.887 21.897 -24.415 1.00 97.81 343 ALA A O 1
ATOM 2645 N N . ALA A 1 344 ? -4.631 20.812 -22.907 1.00 97.44 344 ALA A N 1
ATOM 2646 C CA . ALA A 1 344 ? -3.428 20.769 -23.733 1.00 97.44 344 ALA A CA 1
ATOM 2647 C C . ALA A 1 344 ? -3.626 19.927 -25.005 1.00 97.44 344 ALA A C 1
ATOM 2649 O O . ALA A 1 344 ? -3.259 20.365 -26.097 1.00 97.44 344 ALA A O 1
ATOM 2650 N N . LEU A 1 345 ? -4.255 18.751 -24.888 1.00 97.12 345 LEU A N 1
ATOM 2651 C CA . LEU A 1 345 ? -4.593 17.904 -26.036 1.00 97.12 345 LEU A CA 1
ATOM 2652 C C . LEU A 1 345 ? -5.542 18.612 -27.008 1.00 97.12 345 LEU A C 1
ATOM 2654 O O . LEU A 1 345 ? -5.348 18.526 -28.220 1.00 97.12 345 LEU A O 1
ATOM 2658 N N . LEU A 1 346 ? -6.527 19.352 -26.494 1.00 96.94 346 LEU A N 1
ATOM 2659 C CA . LEU A 1 346 ? -7.441 20.137 -27.319 1.00 96.94 346 LEU A CA 1
ATOM 2660 C C . LEU A 1 346 ? -6.702 21.243 -28.085 1.00 96.94 346 LEU A C 1
ATOM 2662 O O . LEU A 1 346 ? -6.904 21.395 -29.288 1.00 96.94 346 LEU A O 1
ATOM 2666 N N . VAL A 1 347 ? -5.807 21.979 -27.419 1.00 96.31 347 VAL A N 1
ATOM 2667 C CA . VAL A 1 347 ? -4.981 23.017 -28.059 1.00 96.31 347 VAL A CA 1
ATOM 2668 C C . VAL A 1 347 ? -4.088 22.416 -29.148 1.00 96.31 347 VAL A C 1
ATOM 2670 O O . VAL A 1 347 ? -4.013 22.967 -30.246 1.00 96.31 347 VAL A O 1
ATOM 2673 N N . LEU A 1 348 ? -3.459 21.266 -28.887 1.00 94.44 348 LEU A N 1
ATOM 2674 C CA . LEU A 1 348 ? -2.655 20.550 -29.882 1.00 94.44 348 LEU A CA 1
ATOM 2675 C C . LEU A 1 348 ? -3.496 20.101 -31.083 1.00 94.44 348 LEU A C 1
ATOM 2677 O O . LEU A 1 348 ? -3.089 20.309 -32.225 1.00 94.44 348 LEU A O 1
ATOM 2681 N N . ALA A 1 349 ? -4.679 19.533 -30.845 1.00 92.31 349 ALA A N 1
ATOM 2682 C CA . ALA A 1 349 ? -5.585 19.110 -31.908 1.00 92.31 349 ALA A CA 1
ATOM 2683 C C . ALA A 1 349 ? -6.021 20.296 -32.785 1.00 92.31 349 ALA A C 1
ATOM 2685 O O . ALA A 1 349 ? -5.950 20.216 -34.013 1.00 92.31 349 ALA A O 1
ATOM 2686 N N . ILE A 1 350 ? -6.391 21.424 -32.170 1.00 92.31 350 ILE A N 1
ATOM 2687 C CA . ILE A 1 350 ? -6.726 22.662 -32.888 1.00 92.31 350 ILE A CA 1
ATOM 2688 C C . ILE A 1 350 ? -5.515 23.152 -33.694 1.00 92.31 350 ILE A C 1
ATOM 2690 O O . ILE A 1 350 ? -5.656 23.469 -34.874 1.00 92.31 350 ILE A O 1
ATOM 2694 N N . GLY A 1 351 ? -4.320 23.160 -33.100 1.00 86.75 351 GLY A N 1
ATOM 2695 C CA . GLY A 1 351 ? -3.082 23.583 -33.757 1.00 86.75 351 GLY A CA 1
ATOM 2696 C C . GLY A 1 351 ? -2.674 22.713 -34.950 1.00 86.75 351 GLY A C 1
ATOM 2697 O O . GLY A 1 351 ? -2.098 23.226 -35.906 1.00 86.75 351 GLY A O 1
ATOM 2698 N N . LEU A 1 352 ? -2.999 21.418 -34.942 1.00 85.19 352 LEU A N 1
ATOM 2699 C CA . LEU A 1 352 ? -2.737 20.508 -36.063 1.00 85.19 352 LEU A CA 1
ATOM 2700 C C . LEU A 1 352 ? -3.770 20.649 -37.192 1.00 85.19 352 LEU A C 1
ATOM 2702 O O . LEU A 1 352 ? -3.421 20.523 -38.367 1.00 85.19 352 LEU A O 1
ATOM 2706 N N . VAL A 1 353 ? -5.033 20.922 -36.854 1.00 80.25 353 VAL A N 1
ATOM 2707 C CA . VAL A 1 353 ? -6.159 20.928 -37.806 1.00 80.25 353 VAL A CA 1
ATOM 2708 C C . VAL A 1 353 ? -6.424 22.314 -38.413 1.00 80.25 353 VAL A C 1
ATOM 2710 O O . VAL A 1 353 ? -6.760 22.416 -39.595 1.00 80.25 353 VAL A O 1
ATOM 2713 N N . ALA A 1 354 ? -6.234 23.397 -37.657 1.00 71.69 354 ALA A N 1
ATOM 2714 C CA . ALA A 1 354 ? -6.535 24.753 -38.118 1.00 71.69 354 ALA A CA 1
ATOM 2715 C C . ALA A 1 354 ? -5.646 25.238 -39.288 1.00 71.69 354 ALA A C 1
ATOM 2717 O O . ALA A 1 354 ? -6.195 25.788 -40.247 1.00 71.69 354 ALA A O 1
ATOM 2718 N N . PRO A 1 355 ? -4.315 25.013 -39.313 1.00 71.56 355 PRO A N 1
ATOM 2719 C CA . PRO A 1 355 ? -3.466 25.469 -40.418 1.00 71.56 355 PRO A CA 1
ATOM 2720 C C . PRO A 1 355 ? -3.795 24.854 -41.794 1.00 71.56 355 PRO A C 1
ATOM 2722 O O . PRO A 1 355 ? -3.845 25.605 -42.773 1.00 71.56 355 PRO A O 1
ATOM 2725 N N . PRO A 1 356 ? -4.031 23.532 -41.943 1.00 64.12 356 PRO A N 1
ATOM 2726 C CA . PRO A 1 356 ? -4.414 22.961 -43.233 1.00 64.12 356 PRO A CA 1
ATOM 2727 C C . PRO A 1 356 ? -5.831 23.360 -43.678 1.00 64.12 356 PRO A C 1
ATOM 2729 O O . PRO A 1 356 ? -6.050 23.501 -44.882 1.00 64.12 356 PRO A O 1
ATOM 2732 N N . LEU A 1 357 ? -6.771 23.598 -42.754 1.00 60.03 357 LEU A N 1
ATOM 2733 C CA . LEU A 1 357 ? -8.115 24.093 -43.089 1.00 60.03 357 LEU A CA 1
ATOM 2734 C C . LEU A 1 357 ? -8.096 25.562 -43.535 1.00 60.03 357 LEU A C 1
ATOM 2736 O O . LEU A 1 357 ? -8.656 25.889 -44.580 1.00 60.03 357 LEU A O 1
ATOM 2740 N N . ALA A 1 358 ? -7.366 26.425 -42.826 1.00 65.88 358 ALA A N 1
ATOM 2741 C CA . ALA A 1 358 ? -7.203 27.830 -43.200 1.00 65.88 358 ALA A CA 1
ATOM 2742 C C . ALA A 1 358 ? -6.529 27.990 -44.578 1.00 65.88 358 ALA A C 1
ATOM 2744 O O . ALA A 1 358 ? -6.929 28.830 -45.382 1.00 65.88 358 ALA A O 1
ATOM 2745 N N . ARG A 1 359 ? -5.553 27.129 -44.905 1.00 66.56 359 ARG A N 1
ATOM 2746 C CA . ARG A 1 359 ? -4.902 27.094 -46.231 1.00 66.56 359 ARG A CA 1
ATOM 2747 C C . ARG A 1 359 ? -5.807 26.578 -47.353 1.00 66.56 359 ARG A C 1
ATOM 2749 O O . ARG A 1 359 ? -5.567 26.919 -48.509 1.00 66.56 359 ARG A O 1
ATOM 2756 N N . ARG A 1 360 ? -6.807 25.744 -47.044 1.00 61.69 360 ARG A N 1
ATOM 2757 C CA . ARG A 1 360 ? -7.812 25.293 -48.021 1.00 61.69 360 ARG A CA 1
ATOM 2758 C C . ARG A 1 360 ? -8.822 26.394 -48.335 1.00 61.69 360 ARG A C 1
ATOM 2760 O O . ARG A 1 360 ? -9.163 26.546 -49.499 1.00 61.69 360 ARG A O 1
ATOM 2767 N N . TRP A 1 361 ? -9.233 27.185 -47.344 1.00 58.38 361 TRP A N 1
ATOM 2768 C CA . TRP A 1 361 ? -10.170 28.297 -47.552 1.00 58.38 361 TRP A CA 1
ATOM 2769 C C . TRP A 1 361 ? -9.536 29.540 -48.191 1.00 58.38 361 TRP A C 1
ATOM 2771 O O . TRP A 1 361 ? -10.177 30.184 -49.013 1.00 58.38 361 TRP A O 1
ATOM 2781 N N . GLY A 1 362 ? -8.264 29.839 -47.911 1.00 58.25 362 GLY A N 1
ATOM 2782 C CA . GLY A 1 362 ? -7.543 30.953 -48.552 1.00 58.25 362 GLY A CA 1
ATOM 2783 C C . GLY A 1 362 ? -7.107 30.714 -50.007 1.00 58.25 362 GLY A C 1
ATOM 2784 O O . GLY A 1 362 ? -6.463 31.576 -50.588 1.00 58.25 362 GLY A O 1
ATOM 2785 N N . ARG A 1 363 ? -7.394 29.540 -50.585 1.00 56.16 363 ARG A N 1
ATOM 2786 C CA . ARG A 1 363 ? -7.110 29.199 -51.996 1.00 56.16 363 ARG A CA 1
ATOM 2787 C C . ARG A 1 363 ? -8.365 29.170 -52.879 1.00 56.16 363 ARG A C 1
ATOM 2789 O O . ARG A 1 363 ? -8.245 28.917 -54.073 1.00 56.16 363 ARG A O 1
ATOM 2796 N N . SER A 1 364 ? -9.544 29.371 -52.292 1.00 54.81 364 SER A N 1
ATOM 2797 C CA . SER A 1 364 ? -10.854 29.324 -52.960 1.00 54.81 364 SER A CA 1
ATOM 2798 C C . SER A 1 364 ? -11.531 30.696 -53.109 1.00 54.81 364 SER A C 1
ATOM 2800 O O . SER A 1 364 ? -12.693 30.750 -53.501 1.00 54.81 364 SER A O 1
ATOM 2802 N N . GLY A 1 365 ? -10.823 31.783 -52.805 1.00 46.31 365 GLY A N 1
ATOM 2803 C CA . GLY A 1 365 ? -11.164 33.166 -53.153 1.00 46.31 365 GLY A CA 1
ATOM 2804 C C . GLY A 1 365 ? -9.940 33.826 -53.761 1.00 46.31 365 GLY A C 1
ATOM 2805 O O . GLY A 1 365 ? -10.137 34.738 -54.589 1.00 46.31 365 GLY A O 1
#

Secondary structure (DSSP, 8-state):
-HHHHHHHHHHTTHHHHHHHHHHHT-GGGHHHHHHTHHHHHHHHHHHHHHHHHHHHHHHHHHTT-S-HHHHHHHHHHHHHHHHHHHHTTT-----TTTTTS---HHHHHHHTSPSS-EEE-SSSS-TTGGGGGTPPBSS---S---HHHHHHHTTTTSHHHHHHTTEEEEEESS----TTEEEEEEEEE-TTSSEEEEEEESS---SEEEESEEEEE-HHHHHHHHT-TT--TTTEEEEETTS---PPP-SS-PPPPS-EEEEEEEETTEEEEEEESPPPTT-EEEEEEE--TTEEEEETTEEE--EEETTTEEEEE--TT--EEEEEE--HHHHHHHHHHHHHHHHHHHHHHHHHHHHHHTT--

Solvent-accessible surface area (backbone atoms only — not comparable to full-atom values): 19955 Å² total; per-residue (Å²): 107,70,30,59,53,39,28,50,41,14,73,76,32,52,63,38,51,52,42,45,57,54,15,72,80,34,72,88,38,40,68,57,37,62,71,38,34,64,57,46,28,54,46,30,36,50,50,16,51,37,48,46,52,50,52,50,48,50,50,35,35,77,71,67,75,36,54,71,72,58,42,54,52,50,49,51,51,42,52,50,48,45,51,50,64,66,44,58,84,72,66,74,88,75,57,50,69,74,46,56,53,29,84,33,72,67,56,56,52,57,70,71,51,79,77,82,63,22,30,42,50,93,60,42,57,56,63,52,42,53,57,82,69,76,49,53,56,75,57,65,68,69,98,78,74,52,69,49,47,55,65,54,54,78,50,61,86,41,72,57,45,37,51,57,52,13,43,33,32,39,40,32,65,61,95,77,91,52,92,66,42,45,79,77,48,63,84,34,77,38,40,59,77,30,47,31,28,38,28,36,39,75,57,87,43,57,51,33,40,32,17,51,36,56,49,74,32,50,67,68,55,43,57,57,45,62,69,37,90,82,57,50,74,49,33,44,43,34,31,44,65,86,49,90,74,82,66,71,86,81,90,69,90,69,74,58,44,82,30,39,40,44,72,78,44,75,52,94,57,36,38,34,34,39,30,49,53,51,31,52,73,65,22,29,41,41,33,52,44,80,48,59,95,40,52,42,31,24,47,73,86,37,88,37,60,68,44,56,21,67,74,26,20,31,21,30,71,41,54,62,63,35,40,39,37,41,38,40,56,54,58,61,69,59,55,53,51,51,53,51,50,52,53,52,51,50,53,51,52,48,65,66,50,48,60,64,51,53,58,56,59,72,71,75,117

Foldseek 3Di:
DVLVVLLVCLQVQVVLVVLCVVCVVPVVCNVVSVVCSVVSSVLSNLVSVLVVQLVVLVVCVVVVNDDPVRSVVSNCCSVVVSCCSNCVVVDDDDPCCVFQLPDWPVLVVQLPDDDDAEEEEPPQHHFPSSVVSVHHYLDGHDPDDDPLSVVLCVPVVQPLVCLLLQHFKYKDLDDDDDVQKDWDDDQICDSRRTGITMIGGVDRRAQKAKEQEEEEDASVVLSVQSRDPPDDPQHYKYAYPPDPDDADDDPDRDDGDPWGKDWPDDDVQKTKIFIPPFDAARMKMWGSDFDDPQKWKDFVNHTWDWGQISRGTTMTGHHGRTTMMIIGRGDPVVVVVVVVVVVVVVVVVCVVPVPVVVVVVVVVD

Radius of gyration: 29.96 Å; Cα contacts (8 Å, |Δi|>4): 583; chains: 1; bounding box: 63×60×86 Å